Protein AF-A0A8X6YY32-F1 (afdb_monomer_lite)

InterPro domains:
  IPR011013 Galactose mutarotase-like domain superfamily [SSF74650] (6-178)
  IPR011682 Glycosyl hydrolase family 38, C-terminal [PF07748] (16-173)
  IPR050843 Glycosyl Hydrolase Family 38 [PTHR11607] (5-179)

Structure (mmCIF, N/CA/C/O backbone):
data_AF-A0A8X6YY32-F1
#
_entry.id   AF-A0A8X6YY32-F1
#
loop_
_atom_site.group_PDB
_atom_site.id
_atom_site.type_symbol
_atom_site.label_atom_id
_atom_site.label_alt_id
_atom_site.label_comp_id
_atom_site.label_asym_id
_atom_site.label_entity_id
_atom_site.label_seq_id
_atom_site.pdbx_PDB_ins_code
_atom_site.Cartn_x
_atom_site.Cartn_y
_atom_site.Cartn_z
_atom_site.occupancy
_atom_site.B_iso_or_equiv
_atom_site.auth_seq_id
_atom_site.auth_comp_id
_atom_site.auth_asym_id
_atom_site.auth_atom_id
_atom_site.pdbx_PDB_model_num
ATOM 1 N N . MET A 1 1 ? 3.137 -19.974 -2.353 1.00 40.84 1 MET A N 1
ATOM 2 C CA . MET A 1 1 ? 3.255 -18.689 -3.066 1.00 40.84 1 MET A CA 1
ATOM 3 C C . MET A 1 1 ? 4.672 -18.210 -2.873 1.00 40.84 1 MET A C 1
ATOM 5 O O . MET A 1 1 ? 5.122 -18.147 -1.736 1.00 40.84 1 MET A O 1
ATOM 9 N N . GLU A 1 2 ? 5.378 -18.017 -3.976 1.00 48.88 2 GLU A N 1
ATOM 10 C CA . GLU A 1 2 ? 6.745 -17.504 -4.004 1.00 48.88 2 GLU A CA 1
ATOM 11 C C . GLU A 1 2 ? 6.688 -15.970 -3.950 1.00 48.88 2 GLU A C 1
ATOM 13 O O . GLU A 1 2 ? 5.729 -15.378 -4.448 1.00 48.88 2 GLU A O 1
ATOM 18 N N . ASN A 1 3 ? 7.636 -15.328 -3.269 1.00 60.50 3 ASN A N 1
ATOM 19 C CA . ASN A 1 3 ? 7.599 -13.878 -3.069 1.00 60.50 3 ASN A CA 1
ATOM 20 C C . ASN A 1 3 ? 8.239 -13.146 -4.250 1.00 60.50 3 ASN A C 1
ATOM 22 O O . ASN A 1 3 ? 9.120 -13.698 -4.912 1.00 60.50 3 ASN A O 1
ATOM 26 N N . MET A 1 4 ? 7.864 -11.880 -4.461 1.00 66.12 4 MET A N 1
ATOM 27 C CA . MET A 1 4 ? 8.561 -11.037 -5.423 1.00 66.12 4 MET A CA 1
ATOM 28 C C . MET A 1 4 ? 9.925 -10.660 -4.847 1.00 66.12 4 MET A C 1
ATOM 30 O O . MET A 1 4 ? 10.034 -9.946 -3.849 1.00 66.12 4 MET A O 1
ATOM 34 N N . LYS A 1 5 ? 10.974 -11.160 -5.492 1.00 68.81 5 LYS A N 1
ATOM 35 C CA . LYS A 1 5 ? 12.362 -10.829 -5.184 1.00 68.81 5 LYS A CA 1
ATOM 36 C C . LYS A 1 5 ? 12.790 -9.676 -6.076 1.00 68.81 5 LYS A C 1
ATOM 38 O O . LYS A 1 5 ? 12.884 -9.833 -7.290 1.00 68.81 5 LYS A O 1
ATOM 43 N N . ILE A 1 6 ? 13.019 -8.512 -5.476 1.00 66.50 6 ILE A N 1
ATOM 44 C CA . ILE A 1 6 ? 13.508 -7.340 -6.200 1.00 66.50 6 ILE A CA 1
ATOM 45 C C . ILE A 1 6 ? 15.028 -7.305 -6.061 1.00 66.50 6 ILE A C 1
ATOM 47 O O . ILE A 1 6 ? 15.572 -7.154 -4.964 1.00 66.50 6 ILE A O 1
ATOM 51 N N . THR A 1 7 ? 15.709 -7.432 -7.196 1.00 62.28 7 THR A N 1
ATOM 52 C CA . THR A 1 7 ? 17.165 -7.334 -7.312 1.00 62.28 7 THR A CA 1
ATOM 53 C C . THR A 1 7 ? 17.520 -6.190 -8.251 1.00 62.28 7 THR A C 1
ATOM 55 O O . THR A 1 7 ? 17.009 -6.131 -9.366 1.00 62.28 7 THR A O 1
ATOM 58 N N . SER A 1 8 ? 18.426 -5.313 -7.829 1.00 63.31 8 SER A N 1
ATOM 59 C CA . SER A 1 8 ? 19.096 -4.353 -8.712 1.00 63.31 8 SER A CA 1
ATOM 60 C C . SER A 1 8 ? 20.579 -4.687 -8.756 1.00 63.31 8 SER A C 1
ATOM 62 O O . SER A 1 8 ? 21.138 -5.117 -7.749 1.00 63.31 8 SER A O 1
ATOM 64 N N . SER A 1 9 ? 21.241 -4.417 -9.880 1.00 58.31 9 SER A N 1
ATOM 65 C CA . SER A 1 9 ? 22.704 -4.493 -9.998 1.00 58.31 9 SER A CA 1
ATOM 66 C C . SER A 1 9 ? 23.434 -3.590 -8.989 1.00 58.31 9 SER A C 1
ATOM 68 O O . SER A 1 9 ? 24.589 -3.847 -8.659 1.00 58.31 9 SER A O 1
ATOM 70 N N . SER A 1 10 ? 22.753 -2.562 -8.468 1.00 57.91 10 SER A N 1
ATOM 71 C CA . SER A 1 10 ? 23.233 -1.659 -7.414 1.00 57.91 10 SER A CA 1
ATOM 72 C C . SER A 1 10 ? 22.836 -2.064 -5.986 1.00 57.91 10 SER A C 1
ATOM 74 O O . SER A 1 10 ? 23.374 -1.508 -5.028 1.00 57.91 10 SER A O 1
ATOM 76 N N . LEU A 1 11 ? 21.910 -3.012 -5.814 1.00 59.69 11 LEU A N 1
ATOM 77 C CA . LEU A 1 11 ? 21.462 -3.491 -4.505 1.00 59.69 11 LEU A CA 1
ATOM 78 C C . LEU A 1 11 ? 22.374 -4.636 -4.045 1.00 59.69 11 LEU A C 1
ATOM 80 O O . LEU A 1 11 ? 22.393 -5.711 -4.634 1.00 59.69 11 LEU A O 1
ATOM 84 N N . THR A 1 12 ? 23.111 -4.427 -2.953 1.00 56.62 12 THR A N 1
ATOM 85 C CA . THR A 1 12 ? 23.946 -5.467 -2.321 1.00 56.62 12 THR A CA 1
ATOM 86 C C . THR A 1 12 ? 23.127 -6.529 -1.576 1.00 56.62 12 THR A C 1
ATOM 88 O O . THR A 1 12 ? 23.676 -7.560 -1.190 1.00 56.62 12 THR A O 1
ATOM 91 N N . SER A 1 13 ? 21.825 -6.299 -1.366 1.00 65.00 13 SER A N 1
ATOM 92 C CA . SER A 1 13 ? 20.906 -7.220 -0.691 1.00 65.00 13 SER A CA 1
ATOM 93 C C . SER A 1 13 ? 19.564 -7.321 -1.411 1.00 65.00 13 SER A C 1
ATOM 95 O O . SER A 1 13 ? 19.019 -6.318 -1.865 1.00 65.00 13 SER A O 1
ATOM 97 N N . GLU A 1 14 ? 19.022 -8.535 -1.462 1.00 72.62 14 GLU A N 1
ATOM 98 C CA . GLU A 1 14 ? 17.720 -8.854 -2.051 1.00 72.62 14 GLU A CA 1
ATOM 99 C C . GLU A 1 14 ? 16.569 -8.312 -1.179 1.00 72.62 14 GLU A C 1
ATOM 101 O O . GLU A 1 14 ? 16.495 -8.606 0.021 1.00 72.62 14 GLU A O 1
ATOM 106 N N . LEU A 1 15 ? 15.673 -7.519 -1.780 1.00 81.75 15 LEU A N 1
ATOM 107 C CA . LEU A 1 15 ? 14.440 -7.058 -1.138 1.00 81.75 15 LEU A CA 1
ATOM 108 C C . LEU A 1 15 ? 13.343 -8.100 -1.392 1.00 81.75 15 LEU A C 1
ATOM 110 O O . LEU A 1 15 ? 12.963 -8.348 -2.537 1.00 81.75 15 LEU A O 1
ATOM 114 N N . ASP A 1 16 ? 12.840 -8.702 -0.315 1.00 84.81 16 ASP A N 1
ATOM 115 C CA . ASP A 1 16 ? 11.708 -9.630 -0.354 1.00 84.81 16 ASP A CA 1
ATOM 116 C C . ASP A 1 16 ? 10.420 -8.823 -0.172 1.00 84.81 16 ASP A C 1
ATOM 118 O O . ASP A 1 16 ? 10.208 -8.251 0.901 1.00 84.81 16 ASP A O 1
ATOM 122 N N . MET A 1 17 ? 9.582 -8.763 -1.210 1.00 85.56 17 MET A N 1
ATOM 123 C CA . MET A 1 17 ? 8.327 -8.016 -1.220 1.00 85.56 17 MET A CA 1
ATOM 124 C C . MET A 1 17 ? 7.146 -8.905 -1.629 1.00 85.56 17 MET A C 1
ATOM 126 O O . MET A 1 17 ? 7.223 -9.733 -2.534 1.00 85.56 17 MET A O 1
ATOM 130 N N . GLN A 1 18 ? 6.002 -8.693 -0.985 1.00 88.12 18 GLN A N 1
ATOM 131 C CA . GLN A 1 18 ? 4.716 -9.228 -1.421 1.00 88.12 18 GLN A CA 1
ATOM 132 C C . GLN A 1 18 ? 3.682 -8.110 -1.481 1.00 88.12 18 GLN A C 1
ATOM 134 O O . GLN A 1 18 ? 3.625 -7.265 -0.587 1.00 88.12 18 GLN A O 1
ATOM 139 N N . ILE A 1 19 ? 2.8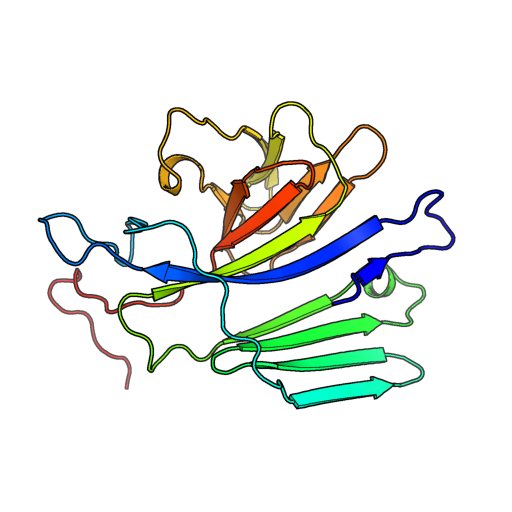24 -8.160 -2.495 1.00 89.31 19 ILE A N 1
ATOM 140 C CA . ILE A 1 19 ? 1.636 -7.315 -2.592 1.00 89.31 19 ILE A CA 1
ATOM 141 C C . ILE A 1 19 ? 0.433 -8.181 -2.248 1.00 89.31 19 ILE A C 1
ATOM 143 O O . ILE A 1 19 ? 0.266 -9.277 -2.782 1.00 89.31 19 ILE A O 1
ATOM 147 N N . LYS A 1 20 ? -0.397 -7.696 -1.329 1.00 90.00 20 LYS A N 1
ATOM 148 C CA . LYS A 1 20 ? -1.626 -8.366 -0.912 1.00 90.00 20 LYS A CA 1
ATOM 149 C C . LYS A 1 20 ? -2.779 -7.382 -0.817 1.00 90.00 20 LYS A C 1
ATOM 151 O O . LYS A 1 20 ? -2.588 -6.230 -0.441 1.00 90.00 20 LYS A O 1
ATOM 156 N N . PHE A 1 21 ? -3.983 -7.861 -1.082 1.00 90.00 21 PHE A N 1
ATOM 157 C CA . PHE A 1 21 ? -5.212 -7.089 -1.008 1.00 90.00 21 PHE A CA 1
ATOM 158 C C . PHE A 1 21 ? -6.062 -7.585 0.157 1.00 90.00 21 PHE A C 1
ATOM 160 O O . PHE A 1 21 ? -6.186 -8.785 0.411 1.00 90.00 21 PHE A O 1
ATOM 167 N N . PHE A 1 22 ? -6.646 -6.642 0.882 1.00 89.31 22 PHE A N 1
ATOM 168 C CA . PHE A 1 22 ? -7.474 -6.892 2.052 1.00 89.31 22 PHE A CA 1
ATOM 169 C C . PHE A 1 22 ? -8.749 -6.063 1.987 1.00 89.31 22 PHE A C 1
ATOM 171 O O . PHE A 1 22 ? -8.784 -5.009 1.360 1.00 89.31 22 PHE A O 1
ATOM 178 N N . LYS A 1 23 ? -9.779 -6.511 2.702 1.00 88.44 23 LYS A N 1
ATOM 179 C CA . LYS A 1 23 ? -11.022 -5.774 2.908 1.00 88.44 23 LYS A CA 1
ATOM 180 C C . LYS A 1 23 ? -11.285 -5.550 4.393 1.00 88.44 23 LYS A C 1
ATOM 182 O O . LYS A 1 23 ? -11.244 -6.501 5.178 1.00 88.44 23 LYS A O 1
ATOM 187 N N . TYR A 1 24 ? -11.618 -4.320 4.763 1.00 86.62 24 TYR A N 1
ATOM 188 C CA . TYR A 1 24 ? -12.254 -4.009 6.044 1.00 86.62 24 TYR A CA 1
ATOM 189 C C . TYR A 1 24 ? -13.775 -3.996 5.880 1.00 86.62 24 TYR A C 1
ATOM 191 O O . TYR A 1 24 ? -14.288 -3.594 4.838 1.00 86.62 24 TYR A O 1
ATOM 199 N N . GLY A 1 25 ? -14.506 -4.470 6.889 1.00 84.81 25 GLY A N 1
ATOM 200 C CA . GLY A 1 25 ? -15.949 -4.254 7.000 1.00 84.81 25 GLY A CA 1
ATOM 201 C C . GLY A 1 25 ? -16.257 -3.031 7.857 1.00 84.81 25 GLY A C 1
ATOM 202 O O . GLY A 1 25 ? -15.408 -2.579 8.618 1.00 84.81 25 GLY A O 1
ATOM 203 N N . THR A 1 26 ? -17.482 -2.516 7.771 1.00 78.31 26 THR A N 1
ATOM 204 C CA . THR A 1 26 ? -17.971 -1.486 8.699 1.00 78.31 26 THR A CA 1
ATOM 205 C C . THR A 1 26 ? -18.822 -2.075 9.821 1.00 78.31 26 THR A C 1
ATOM 207 O O . THR A 1 26 ? -19.482 -3.109 9.661 1.00 78.31 26 THR A O 1
ATOM 210 N N . LYS A 1 27 ? -18.873 -1.382 10.961 1.00 73.50 27 LYS A N 1
ATOM 211 C CA . LYS A 1 27 ? -19.776 -1.736 12.060 1.00 73.50 27 LYS A CA 1
ATOM 212 C C . LYS A 1 27 ? -21.234 -1.633 11.608 1.00 73.50 27 LYS A C 1
ATOM 214 O O . LYS A 1 27 ? -21.724 -0.572 11.235 1.00 73.50 27 LYS A O 1
ATOM 219 N N . THR A 1 28 ? -21.967 -2.740 11.700 1.00 67.62 28 THR A N 1
ATOM 220 C CA . THR A 1 28 ? -23.393 -2.795 11.328 1.00 67.62 28 THR A CA 1
ATOM 221 C C . THR A 1 28 ? -24.331 -2.408 12.477 1.00 67.62 28 THR A C 1
ATOM 223 O O . THR A 1 28 ? -25.462 -1.986 12.227 1.00 67.62 28 THR A O 1
ATOM 226 N N . LYS A 1 29 ? -23.860 -2.500 13.732 1.00 64.50 29 LYS A N 1
ATOM 227 C CA . LYS A 1 29 ? -24.609 -2.198 14.965 1.00 64.50 29 LYS A CA 1
ATOM 228 C C . LYS A 1 29 ? -23.967 -1.031 15.726 1.00 64.50 29 LYS A C 1
ATOM 230 O O . LYS A 1 29 ? -22.773 -1.074 16.006 1.00 64.50 29 LYS A O 1
ATOM 235 N N . GLY A 1 30 ? -24.771 -0.037 16.106 1.00 65.12 30 GLY A N 1
ATOM 236 C CA . GLY A 1 30 ? -24.332 1.176 16.812 1.00 65.12 30 GLY A CA 1
ATOM 237 C C . GLY A 1 30 ? -24.730 2.463 16.083 1.00 65.12 30 GLY A C 1
ATOM 238 O O . GLY A 1 30 ? -25.195 2.407 14.944 1.00 65.12 30 GLY A O 1
ATOM 239 N N . LYS A 1 31 ? -24.577 3.613 16.758 1.00 67.19 31 LYS A N 1
ATOM 240 C CA . LYS A 1 31 ? -24.792 4.942 16.154 1.00 67.19 31 LYS A CA 1
ATOM 241 C C . LYS A 1 31 ? -23.660 5.332 15.197 1.00 67.19 31 LYS A C 1
ATOM 243 O O . LYS A 1 31 ? -23.933 5.981 14.195 1.00 67.19 31 LYS A O 1
ATOM 248 N N . ASP A 1 32 ? -22.438 4.878 15.470 1.00 71.06 32 ASP A N 1
ATOM 249 C CA . ASP A 1 32 ? -21.256 5.233 14.684 1.00 71.06 32 ASP A CA 1
ATOM 250 C C . ASP A 1 32 ? -20.962 4.152 13.639 1.00 71.06 32 ASP A C 1
ATOM 252 O O . ASP A 1 32 ? -20.714 2.989 13.979 1.00 71.06 32 ASP A O 1
ATOM 256 N N . LYS A 1 33 ? -20.989 4.541 12.364 1.00 74.38 33 LYS A N 1
ATOM 257 C CA . LYS A 1 33 ? -20.664 3.693 11.211 1.00 74.38 33 LYS A CA 1
ATOM 258 C C . LYS A 1 33 ? -19.586 4.361 10.369 1.00 74.38 33 LYS A C 1
ATOM 260 O O . LYS A 1 33 ? -19.409 5.577 10.444 1.00 74.38 33 LYS A O 1
ATOM 265 N N . SER A 1 34 ? -18.869 3.564 9.582 1.00 77.31 34 SER A N 1
ATOM 266 C CA . SER A 1 34 ? -17.974 4.126 8.568 1.00 77.31 34 SER A CA 1
ATOM 267 C C . SER A 1 34 ? -18.783 4.878 7.517 1.00 77.31 34 SER A C 1
ATOM 269 O O . SER A 1 34 ? -19.962 4.589 7.304 1.00 77.31 34 SER A O 1
ATOM 271 N N . GLY A 1 35 ? -18.152 5.847 6.871 1.00 76.69 35 GLY A N 1
ATOM 272 C CA . GLY A 1 35 ? -18.773 6.660 5.833 1.00 76.69 35 GLY A CA 1
ATOM 273 C C . GLY A 1 35 ? -17.728 7.512 5.130 1.00 76.69 35 GLY A C 1
ATOM 274 O O . GLY A 1 35 ? -16.538 7.234 5.235 1.00 76.69 35 GLY A O 1
ATOM 275 N N . ALA A 1 36 ? -18.164 8.587 4.472 1.00 74.12 36 ALA A N 1
ATOM 276 C CA . ALA A 1 36 ? -17.279 9.451 3.684 1.00 74.12 36 ALA A CA 1
ATOM 277 C C . ALA A 1 36 ? -16.085 10.028 4.475 1.00 74.12 36 ALA A C 1
ATOM 279 O O . ALA A 1 36 ? -15.031 10.275 3.900 1.00 74.12 36 ALA A O 1
ATOM 280 N N . TYR A 1 37 ? -16.241 10.231 5.789 1.00 79.56 37 TYR A N 1
ATOM 281 C CA . TYR A 1 37 ? -15.212 10.831 6.650 1.00 79.56 37 TYR A CA 1
ATOM 282 C C . TYR A 1 37 ? -14.637 9.875 7.694 1.00 79.56 37 TYR A C 1
ATOM 284 O O . TYR A 1 37 ? -13.497 10.031 8.127 1.00 79.56 37 TYR A O 1
ATOM 292 N N . LEU A 1 38 ? -15.447 8.927 8.165 1.00 83.31 38 LEU A N 1
ATOM 293 C CA . LEU A 1 38 ? -15.095 8.078 9.294 1.00 83.31 38 LEU A CA 1
ATOM 294 C C . LEU A 1 38 ? -14.654 6.708 8.794 1.00 83.31 38 LEU A C 1
ATOM 296 O O . LEU A 1 38 ? -15.465 5.959 8.256 1.00 83.31 38 LEU A O 1
ATOM 300 N N . PHE A 1 39 ? -13.402 6.351 9.069 1.00 84.44 39 PHE A N 1
ATOM 301 C CA . PHE A 1 39 ? -12.927 4.975 8.979 1.00 84.44 39 PHE A CA 1
ATOM 302 C C . PHE A 1 39 ? -13.175 4.277 10.321 1.00 84.44 39 PHE A C 1
ATOM 304 O O . PHE A 1 39 ? -12.577 4.626 11.338 1.00 84.44 39 PHE A O 1
ATOM 311 N N . LEU A 1 40 ? -14.101 3.316 10.351 1.00 84.94 40 LEU A N 1
ATOM 312 C CA . LEU A 1 40 ? -14.522 2.627 11.582 1.00 84.94 40 LEU A CA 1
ATOM 313 C C . LEU A 1 40 ? -14.683 1.123 11.330 1.00 84.94 40 LEU A C 1
ATOM 315 O O . LEU A 1 40 ? -15.815 0.626 11.291 1.00 84.94 40 LEU A O 1
ATOM 319 N N . PRO A 1 41 ? -13.565 0.400 11.158 1.00 84.94 41 PRO A N 1
ATOM 320 C CA . PRO A 1 41 ? -13.623 -1.007 10.820 1.00 84.94 41 PRO A CA 1
ATOM 321 C C . PRO A 1 41 ? -14.276 -1.827 11.940 1.00 84.94 41 PRO A C 1
ATOM 323 O O . PRO A 1 41 ? -14.128 -1.531 13.132 1.00 84.94 41 PRO A O 1
ATOM 326 N N . ASP A 1 42 ? -15.030 -2.856 11.556 1.00 84.75 42 ASP A N 1
ATOM 327 C CA . ASP A 1 42 ? -15.673 -3.786 12.491 1.00 84.75 42 ASP A CA 1
ATOM 328 C C . ASP A 1 42 ? -14.700 -4.815 13.074 1.00 84.75 42 ASP A C 1
ATOM 330 O O . ASP A 1 42 ? -14.797 -5.180 14.245 1.00 84.75 42 ASP A O 1
ATOM 334 N N . THR A 1 43 ? -13.775 -5.276 12.239 1.00 85.31 43 THR A N 1
ATOM 335 C CA . THR A 1 43 ? -12.827 -6.361 12.475 1.00 85.31 43 THR A CA 1
ATOM 336 C C . THR A 1 43 ? -11.498 -6.053 11.793 1.00 85.31 43 THR A C 1
ATOM 338 O O . THR A 1 43 ? -11.389 -5.104 11.013 1.00 85.31 43 THR A O 1
ATOM 341 N N . ASP A 1 44 ? -10.476 -6.858 12.080 1.00 85.94 44 ASP A N 1
ATOM 342 C CA . ASP A 1 44 ? -9.223 -6.802 11.331 1.00 85.94 44 ASP A CA 1
ATOM 343 C C . ASP A 1 44 ? -9.450 -7.104 9.842 1.00 85.94 44 ASP A C 1
ATOM 345 O O . ASP A 1 44 ? -10.366 -7.839 9.460 1.00 85.94 44 ASP A O 1
ATOM 349 N N . ALA A 1 45 ? -8.587 -6.537 8.997 1.00 86.50 45 ALA A N 1
ATOM 350 C CA . ALA A 1 45 ? -8.684 -6.679 7.551 1.00 86.50 45 ALA A CA 1
ATOM 351 C C . ALA A 1 45 ? -8.629 -8.158 7.146 1.00 86.50 45 ALA A C 1
ATOM 353 O O . ALA A 1 45 ? -7.710 -8.883 7.537 1.00 86.50 45 ALA A O 1
ATOM 354 N N . LYS A 1 46 ? -9.566 -8.583 6.299 1.00 90.19 46 LYS A N 1
ATOM 355 C CA . LYS A 1 46 ? -9.609 -9.940 5.746 1.00 90.19 46 LYS A CA 1
ATOM 356 C C . LYS A 1 46 ? -8.947 -9.951 4.379 1.00 90.19 46 LYS A C 1
ATOM 358 O O . LYS A 1 46 ? -9.267 -9.104 3.552 1.00 90.19 46 LYS A O 1
ATOM 363 N N . GLU A 1 47 ? -8.015 -10.871 4.160 1.00 90.38 47 GLU A N 1
ATOM 364 C CA . GLU A 1 47 ? -7.379 -11.055 2.850 1.00 90.38 47 GLU A CA 1
ATOM 365 C C . GLU A 1 47 ? -8.451 -11.421 1.812 1.00 90.38 47 GLU A C 1
ATOM 367 O O . GLU A 1 47 ? -9.413 -12.124 2.142 1.00 90.38 47 GLU A O 1
ATOM 372 N N . ILE A 1 48 ? -8.339 -10.887 0.593 1.00 90.50 48 ILE A N 1
ATOM 373 C CA . ILE A 1 48 ? -9.265 -11.252 -0.486 1.00 90.50 48 ILE A CA 1
ATOM 374 C C . ILE A 1 48 ? -9.050 -12.707 -0.911 1.00 90.50 48 ILE A C 1
ATOM 376 O O . ILE A 1 48 ? -8.004 -13.301 -0.655 1.00 90.50 48 ILE A O 1
ATOM 380 N N . ASP A 1 49 ? -10.045 -13.273 -1.585 1.00 89.81 49 ASP A N 1
ATOM 381 C CA . ASP A 1 49 ? -9.910 -14.598 -2.174 1.00 89.81 49 ASP A CA 1
ATOM 382 C C . ASP A 1 49 ? -9.112 -14.529 -3.489 1.00 89.81 49 ASP A C 1
ATOM 384 O O . ASP A 1 49 ? -9.442 -13.752 -4.385 1.00 89.81 49 ASP A O 1
ATOM 388 N N . TYR A 1 50 ? -8.076 -15.363 -3.589 1.00 88.88 50 TYR A N 1
ATOM 389 C CA . TYR A 1 50 ? -7.195 -15.520 -4.750 1.00 88.88 50 TYR A CA 1
ATOM 390 C C . TYR A 1 50 ? -7.447 -16.847 -5.480 1.00 88.88 50 TYR A C 1
ATOM 392 O O . TYR A 1 50 ? -6.526 -17.443 -6.043 1.00 88.88 50 TYR A O 1
ATOM 400 N N . ASN A 1 51 ? -8.665 -17.384 -5.426 1.00 85.69 51 ASN A N 1
ATOM 401 C CA . ASN A 1 51 ? -8.992 -18.651 -6.071 1.00 85.69 51 ASN A CA 1
ATOM 402 C C . ASN A 1 51 ? -8.863 -18.568 -7.603 1.00 85.69 51 ASN A C 1
ATOM 404 O O . ASN A 1 51 ? -9.785 -18.143 -8.291 1.00 85.69 51 ASN A O 1
ATOM 408 N N . LYS A 1 52 ? -7.719 -19.049 -8.114 1.00 88.69 52 LYS A N 1
ATOM 409 C CA . LYS A 1 52 ? -7.374 -19.189 -9.542 1.00 88.69 52 LYS A CA 1
ATOM 410 C C . LYS A 1 52 ? -7.581 -17.895 -10.354 1.00 88.69 52 LYS A C 1
ATOM 412 O O . LYS A 1 52 ? -8.400 -17.901 -11.271 1.00 88.69 52 LYS A O 1
ATOM 417 N N . PRO A 1 53 ? -6.855 -16.804 -10.043 1.00 93.50 53 PRO A N 1
ATOM 418 C CA . PRO A 1 53 ? -6.907 -15.605 -10.866 1.00 93.50 53 PRO A CA 1
ATOM 419 C C . PRO A 1 53 ? -6.386 -15.908 -12.269 1.00 93.50 53 PRO A C 1
ATOM 421 O O . PRO A 1 53 ? -5.461 -16.710 -12.439 1.00 93.50 53 PRO A O 1
ATOM 424 N N . GLU A 1 54 ? -6.954 -15.239 -13.265 1.00 95.94 54 GLU A N 1
ATOM 425 C CA . GLU A 1 54 ? -6.348 -15.190 -14.591 1.00 95.94 54 GLU A CA 1
ATOM 426 C C . GLU A 1 54 ? -5.133 -14.265 -14.525 1.00 95.94 54 GLU A C 1
ATOM 428 O O . GLU A 1 54 ? -5.199 -13.170 -13.960 1.00 95.94 54 GLU A O 1
ATOM 433 N N . ILE A 1 55 ? -4.005 -14.735 -15.052 1.00 96.38 55 ILE A N 1
ATOM 434 C CA . ILE A 1 55 ? -2.747 -13.993 -15.057 1.00 96.38 55 ILE A CA 1
ATOM 435 C C . ILE A 1 55 ? -2.304 -13.852 -16.507 1.00 96.38 55 ILE A C 1
ATOM 437 O O . ILE A 1 55 ? -2.106 -14.858 -17.192 1.00 96.38 55 ILE A O 1
ATOM 441 N N . PHE A 1 56 ? -2.120 -12.615 -16.952 1.00 97.12 56 PHE A N 1
ATOM 442 C CA . PHE A 1 56 ? -1.545 -12.293 -18.252 1.00 97.12 56 PHE A CA 1
ATOM 443 C C . PHE A 1 56 ? -0.131 -11.764 -18.051 1.00 97.12 56 PHE A C 1
ATOM 445 O O . PHE A 1 56 ? 0.125 -10.961 -17.155 1.00 97.12 56 PHE A O 1
ATOM 452 N N . ILE A 1 57 ? 0.791 -12.228 -18.887 1.00 97.06 57 ILE A N 1
ATOM 453 C CA . ILE A 1 57 ? 2.179 -11.775 -18.891 1.00 97.06 57 ILE A CA 1
ATOM 454 C C . ILE A 1 57 ? 2.451 -11.213 -20.279 1.00 97.06 57 ILE A C 1
ATOM 456 O O . ILE A 1 57 ? 2.298 -11.916 -21.279 1.00 97.06 57 ILE A O 1
ATOM 460 N N . VAL A 1 58 ? 2.827 -9.940 -20.331 1.00 96.00 58 VAL A N 1
ATOM 461 C CA . VAL A 1 58 ? 3.222 -9.246 -21.554 1.00 96.00 58 VAL A CA 1
ATOM 462 C C . VAL A 1 58 ? 4.716 -8.983 -21.463 1.00 96.00 58 VAL A C 1
ATOM 464 O O . VAL A 1 58 ? 5.171 -8.263 -20.581 1.00 96.00 58 VAL A O 1
ATOM 467 N N . GLU A 1 59 ? 5.487 -9.565 -22.375 1.00 96.25 59 GLU A N 1
ATOM 468 C CA . GLU A 1 59 ? 6.935 -9.366 -22.443 1.00 96.25 59 GLU A CA 1
ATOM 469 C C . GLU A 1 59 ? 7.294 -8.609 -23.718 1.00 96.25 59 GLU A C 1
ATOM 471 O O . GLU A 1 59 ? 6.950 -9.020 -24.829 1.00 96.25 59 GLU A O 1
ATOM 476 N N . GLY A 1 60 ? 8.002 -7.494 -23.560 1.00 94.88 60 GLY A N 1
ATOM 477 C CA . GLY A 1 60 ? 8.440 -6.656 -24.663 1.00 94.88 60 GLY A CA 1
ATOM 478 C C . GLY A 1 60 ? 9.824 -6.054 -24.418 1.00 94.88 60 GLY A C 1
ATOM 479 O O . GLY A 1 60 ? 10.318 -6.025 -23.293 1.00 94.88 60 GLY A O 1
ATOM 480 N N . PRO A 1 61 ? 10.475 -5.530 -25.471 1.00 93.81 61 PRO A N 1
ATOM 481 C CA . PRO A 1 61 ? 11.824 -4.973 -25.361 1.00 93.81 61 PRO A CA 1
ATOM 482 C C . PRO A 1 61 ? 11.887 -3.680 -24.535 1.00 93.81 61 PRO A C 1
ATOM 484 O O . PRO A 1 61 ? 12.942 -3.357 -23.993 1.00 93.81 61 PRO A O 1
ATOM 487 N N . LEU A 1 62 ? 10.778 -2.937 -24.455 1.00 92.94 62 LEU A N 1
ATOM 488 C CA . LEU A 1 62 ? 10.681 -1.671 -23.719 1.00 92.94 62 LEU A CA 1
ATOM 489 C C . LEU A 1 62 ? 9.952 -1.817 -22.383 1.00 92.94 62 LEU A C 1
ATOM 491 O O . LEU A 1 62 ? 10.201 -1.043 -21.463 1.00 92.94 62 LEU A O 1
ATOM 495 N N . ILE A 1 63 ? 9.022 -2.763 -22.290 1.00 94.50 63 ILE A N 1
ATOM 496 C CA . ILE A 1 63 ? 8.102 -2.905 -21.167 1.00 94.50 63 ILE A CA 1
ATOM 497 C C . ILE A 1 63 ? 7.825 -4.390 -20.955 1.00 94.50 63 ILE A C 1
ATOM 499 O O . ILE A 1 63 ? 7.566 -5.105 -21.923 1.00 94.50 63 ILE A O 1
ATOM 503 N N . SER A 1 64 ? 7.809 -4.802 -19.691 1.00 95.81 64 SER A N 1
ATOM 504 C CA . SER A 1 64 ? 7.236 -6.072 -19.252 1.00 95.81 64 SER A CA 1
ATOM 505 C C . SER A 1 64 ? 6.125 -5.807 -18.242 1.00 95.81 64 SER A C 1
ATOM 507 O O . SER A 1 64 ? 6.294 -4.992 -17.337 1.00 95.81 64 SER A O 1
ATOM 509 N N . GLU A 1 65 ? 4.996 -6.491 -18.382 1.00 96.12 65 GLU A N 1
ATOM 510 C CA . GLU A 1 65 ? 3.813 -6.300 -17.546 1.00 96.12 65 GLU A CA 1
ATOM 511 C C . GLU A 1 65 ? 3.259 -7.638 -17.063 1.00 96.12 65 GLU A C 1
ATOM 513 O O . GLU A 1 65 ? 3.152 -8.599 -17.828 1.00 96.12 65 GLU A O 1
ATOM 518 N N . VAL A 1 66 ? 2.870 -7.684 -15.791 1.00 96.94 66 VAL A N 1
ATOM 519 C CA . VAL A 1 66 ? 2.071 -8.768 -15.220 1.00 96.94 66 VAL A CA 1
ATOM 520 C C . VAL A 1 66 ? 0.716 -8.201 -14.828 1.00 96.94 66 VAL A C 1
ATOM 522 O O . VAL A 1 66 ? 0.640 -7.269 -14.028 1.00 96.94 66 VAL A O 1
ATOM 525 N N . ILE A 1 67 ? -0.342 -8.790 -15.375 1.00 96.94 67 ILE A N 1
ATOM 526 C CA . ILE A 1 67 ? -1.733 -8.414 -15.128 1.00 96.94 67 ILE A CA 1
ATOM 527 C C . ILE A 1 67 ? -2.400 -9.564 -14.386 1.00 96.94 67 ILE A C 1
ATOM 529 O O . ILE A 1 67 ? -2.364 -10.706 -14.845 1.00 96.94 67 ILE A O 1
ATOM 533 N N . VAL A 1 68 ? -3.003 -9.277 -13.238 1.00 96.31 68 VAL A N 1
ATOM 534 C CA . VAL A 1 68 ? -3.698 -10.263 -12.407 1.00 96.31 68 VAL A CA 1
ATOM 535 C C . VAL A 1 68 ? -5.158 -9.855 -12.272 1.00 96.31 68 VAL A C 1
ATOM 537 O O . VAL A 1 68 ? -5.470 -8.838 -11.650 1.00 96.31 68 VAL A O 1
ATOM 540 N N . MET A 1 69 ? -6.052 -10.679 -12.815 1.00 95.38 69 MET A N 1
ATOM 541 C CA . MET A 1 69 ? -7.496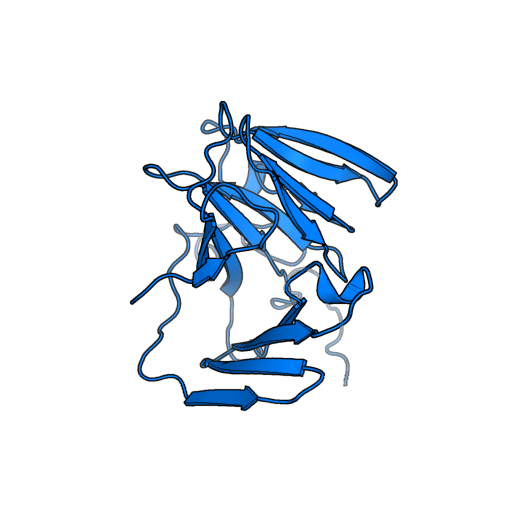 -10.469 -12.739 1.00 95.38 69 MET A CA 1
ATOM 542 C C . MET A 1 69 ? -8.048 -11.083 -11.454 1.00 95.38 69 MET A C 1
ATOM 544 O O . MET A 1 69 ? -8.185 -12.303 -11.325 1.00 95.38 69 MET A O 1
ATOM 548 N N . LEU A 1 70 ? -8.363 -10.227 -10.486 1.00 92.44 70 LEU A N 1
ATOM 549 C CA . LEU A 1 70 ? -9.059 -10.578 -9.250 1.00 92.44 70 LEU A CA 1
ATOM 550 C C . LEU A 1 70 ? -10.524 -10.139 -9.361 1.00 92.44 70 LEU A C 1
ATOM 552 O O . LEU A 1 70 ? -10.879 -9.325 -10.208 1.00 92.44 70 LEU A O 1
ATOM 556 N N . LYS A 1 71 ? -11.384 -10.640 -8.467 1.00 88.75 71 LYS A N 1
ATOM 557 C CA . LYS A 1 71 ? -12.836 -10.380 -8.505 1.00 88.75 71 LYS A CA 1
ATOM 558 C C . LYS A 1 71 ? -13.200 -8.889 -8.639 1.00 88.75 71 LYS A C 1
ATOM 560 O O . LYS A 1 71 ? -14.047 -8.552 -9.455 1.00 88.75 71 LYS A O 1
ATOM 565 N N . ASP A 1 72 ? -12.577 -8.031 -7.827 1.00 88.38 72 ASP A N 1
ATOM 566 C CA . ASP A 1 72 ? -12.894 -6.592 -7.748 1.00 88.38 72 ASP A CA 1
ATOM 567 C C . ASP A 1 72 ? -11.698 -5.698 -8.128 1.00 88.38 72 ASP A C 1
ATOM 569 O O . ASP A 1 72 ? -11.767 -4.472 -8.008 1.00 88.38 72 ASP A O 1
ATOM 573 N N . VAL A 1 73 ? -10.573 -6.313 -8.511 1.00 90.94 73 VAL A N 1
ATOM 574 C CA . VAL A 1 73 ? -9.298 -5.631 -8.757 1.00 90.94 73 VAL A CA 1
ATOM 575 C C . VAL A 1 73 ? -8.608 -6.262 -9.956 1.00 90.94 73 VAL A C 1
ATOM 577 O O . VAL A 1 73 ? -8.211 -7.421 -9.915 1.00 90.94 73 VAL A O 1
ATOM 580 N N . GLU A 1 74 ? -8.396 -5.475 -10.994 1.00 94.19 74 GLU A N 1
ATOM 581 C CA . GLU A 1 74 ? -7.449 -5.783 -12.056 1.00 94.19 74 GLU A CA 1
ATOM 582 C C . GLU A 1 74 ? -6.122 -5.093 -11.695 1.00 94.19 74 GLU A C 1
ATOM 584 O O . GLU A 1 74 ? -6.024 -3.865 -11.606 1.00 94.19 74 GLU A O 1
ATOM 589 N N . HIS A 1 75 ? -5.134 -5.912 -11.327 1.00 94.50 75 HIS A N 1
ATOM 590 C CA . HIS A 1 75 ? -3.865 -5.476 -10.748 1.00 94.50 75 HIS A CA 1
ATOM 591 C C . HIS A 1 75 ? -2.745 -5.576 -11.776 1.00 94.50 75 HIS A C 1
ATOM 593 O O . HIS A 1 75 ? -2.452 -6.671 -12.258 1.00 94.50 75 HIS A O 1
ATOM 599 N N . HIS A 1 76 ? -2.084 -4.453 -12.048 1.00 95.25 76 HIS A N 1
ATOM 600 C CA . HIS A 1 76 ? -0.986 -4.377 -13.002 1.00 95.25 76 HIS A CA 1
ATOM 601 C C . HIS A 1 76 ? 0.331 -4.078 -12.299 1.00 95.25 76 HIS A C 1
ATOM 603 O O . HIS A 1 76 ? 0.422 -3.173 -11.464 1.00 95.25 76 HIS A O 1
ATOM 609 N N . VAL A 1 77 ? 1.364 -4.824 -12.680 1.00 95.56 77 VAL A N 1
ATOM 610 C CA . VAL A 1 77 ? 2.750 -4.604 -12.268 1.00 95.56 77 VAL A CA 1
ATOM 611 C C . VAL A 1 77 ? 3.593 -4.444 -13.523 1.00 95.56 77 VAL A C 1
ATOM 613 O O . VAL A 1 77 ? 3.772 -5.392 -14.286 1.00 95.56 77 VAL A O 1
ATOM 616 N N . LEU A 1 78 ? 4.109 -3.238 -13.722 1.00 94.25 78 LEU A N 1
ATOM 617 C CA . LEU A 1 78 ? 4.799 -2.813 -14.928 1.00 94.25 78 LEU A CA 1
ATOM 618 C C . LEU A 1 78 ? 6.276 -2.537 -14.625 1.00 94.25 78 LEU A C 1
ATOM 620 O O . LEU A 1 78 ? 6.616 -1.809 -13.687 1.00 94.25 78 LEU A O 1
ATOM 624 N N . LEU A 1 79 ? 7.156 -3.082 -15.460 1.00 93.50 79 LEU A N 1
ATOM 625 C CA . LEU A 1 79 ? 8.586 -2.802 -15.470 1.00 93.50 79 LEU A CA 1
ATOM 626 C C . LEU A 1 79 ? 8.967 -2.148 -16.798 1.00 93.50 79 LEU A C 1
ATOM 628 O O . LEU A 1 79 ? 8.733 -2.713 -17.867 1.00 93.50 79 LEU A O 1
ATOM 632 N N . LYS A 1 80 ? 9.587 -0.969 -16.732 1.00 92.69 80 LYS A N 1
ATOM 633 C CA . LYS A 1 80 ? 10.082 -0.248 -17.910 1.00 92.69 80 LYS A CA 1
ATOM 634 C C . LYS A 1 80 ? 11.572 -0.502 -18.093 1.00 92.69 80 LYS A C 1
ATOM 636 O O . LYS A 1 80 ? 12.372 -0.242 -17.199 1.00 92.69 80 LYS A O 1
ATOM 641 N N . ASN A 1 81 ? 11.952 -0.952 -19.280 1.00 91.75 81 ASN A N 1
ATOM 642 C CA . ASN A 1 81 ? 13.342 -1.064 -19.702 1.00 91.75 81 ASN A CA 1
ATOM 643 C C . ASN A 1 81 ? 13.815 0.273 -20.291 1.00 91.75 81 ASN A C 1
ATOM 645 O O . ASN A 1 81 ? 13.982 0.422 -21.502 1.00 91.75 81 ASN A O 1
ATOM 649 N N . SER A 1 82 ? 13.973 1.267 -19.419 1.00 90.12 82 SER A N 1
ATOM 650 C CA . SER A 1 82 ? 14.475 2.595 -19.767 1.00 90.12 82 SER A CA 1
ATOM 651 C C . SER A 1 82 ? 15.744 2.900 -18.969 1.00 90.12 82 SER A C 1
ATOM 653 O O . SER A 1 82 ? 15.795 2.600 -17.777 1.00 90.12 82 SER A O 1
ATOM 655 N N . PRO A 1 83 ? 16.767 3.525 -19.580 1.00 86.44 83 PRO A N 1
ATOM 656 C CA . PRO A 1 83 ? 17.944 3.995 -18.851 1.00 86.44 83 PRO A CA 1
ATOM 657 C C . PRO A 1 83 ? 17.657 5.229 -17.973 1.00 86.44 83 PRO A C 1
ATOM 659 O O . PRO A 1 83 ? 18.533 5.660 -17.224 1.00 86.44 83 PRO A O 1
ATOM 662 N N . GLY A 1 84 ? 16.474 5.840 -18.104 1.00 87.69 84 GLY A N 1
ATOM 663 C CA . GLY A 1 84 ? 16.048 7.008 -17.336 1.00 87.69 84 GLY A CA 1
ATOM 664 C C . GLY A 1 84 ? 15.467 6.673 -15.959 1.00 87.69 84 GLY A C 1
ATOM 665 O O . GLY A 1 84 ? 15.411 5.523 -15.527 1.00 87.69 84 GLY A O 1
ATOM 666 N N . PHE A 1 85 ? 14.991 7.710 -15.262 1.00 83.69 85 PHE A N 1
ATOM 667 C CA . PHE A 1 85 ? 14.337 7.566 -13.953 1.00 83.69 85 PHE A CA 1
ATOM 668 C C . PHE A 1 85 ? 13.046 6.740 -14.005 1.00 83.69 85 PHE A C 1
ATOM 670 O O . PHE A 1 85 ? 12.653 6.147 -13.006 1.00 83.69 85 PHE A O 1
ATOM 677 N N . ASP A 1 86 ? 12.397 6.685 -15.163 1.00 83.25 86 ASP A N 1
ATOM 678 C CA . ASP A 1 86 ? 11.198 5.892 -15.410 1.00 83.25 86 ASP A CA 1
ATOM 679 C C . ASP A 1 86 ? 11.456 4.377 -15.382 1.00 83.25 86 ASP A C 1
ATOM 681 O O . ASP A 1 86 ? 10.529 3.622 -15.107 1.00 83.25 86 ASP A O 1
ATOM 685 N N . GLY A 1 87 ? 12.700 3.934 -15.604 1.00 85.19 87 GLY A N 1
ATOM 686 C CA . GLY A 1 87 ? 13.121 2.538 -15.430 1.00 85.19 87 GLY A CA 1
ATOM 687 C C . GLY A 1 87 ? 13.657 2.203 -14.033 1.00 85.19 87 GLY A C 1
ATOM 688 O O . GLY A 1 87 ? 13.992 1.053 -13.762 1.00 85.19 87 GLY A O 1
ATOM 689 N N . ALA A 1 88 ? 13.754 3.184 -13.128 1.00 85.50 88 ALA A N 1
ATOM 690 C CA . ALA A 1 88 ? 14.353 2.997 -11.802 1.00 85.50 88 ALA A CA 1
ATOM 691 C C . ALA A 1 88 ? 13.392 2.395 -10.757 1.00 85.50 88 ALA A C 1
ATOM 693 O O . ALA A 1 88 ? 13.811 2.099 -9.637 1.00 85.50 88 ALA A O 1
ATOM 694 N N . GLY A 1 89 ? 12.111 2.240 -11.094 1.00 87.75 89 GLY A N 1
ATOM 695 C CA . GLY A 1 89 ? 11.075 1.769 -10.183 1.00 87.75 89 GLY A CA 1
ATOM 696 C C . GLY A 1 89 ? 10.098 0.803 -10.841 1.00 87.75 89 GLY A C 1
ATOM 697 O O . GLY A 1 89 ? 10.106 0.597 -12.052 1.00 87.75 89 GLY A O 1
ATOM 698 N N . ILE A 1 90 ? 9.247 0.217 -10.003 1.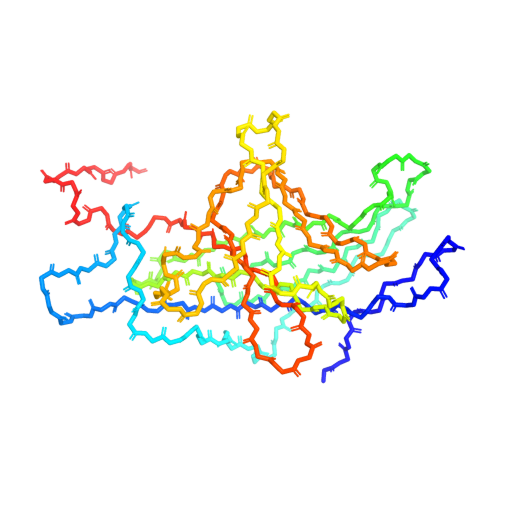00 90.81 90 ILE A N 1
ATOM 699 C CA . ILE A 1 90 ? 8.121 -0.611 -10.433 1.00 90.81 90 ILE A CA 1
ATOM 700 C C . ILE A 1 90 ? 6.892 0.289 -10.474 1.00 90.81 90 ILE A C 1
ATOM 702 O O . ILE A 1 90 ? 6.584 0.962 -9.487 1.00 90.81 90 ILE A O 1
ATOM 706 N N . GLU A 1 91 ? 6.189 0.296 -11.600 1.00 92.56 91 GLU A N 1
ATOM 707 C CA . GLU A 1 91 ? 4.920 1.001 -11.727 1.00 92.56 91 GLU A CA 1
ATOM 708 C C . GLU A 1 91 ? 3.770 0.038 -11.429 1.00 92.56 91 GLU A C 1
ATOM 710 O O . GLU A 1 91 ? 3.735 -1.094 -11.909 1.00 92.56 91 GLU A O 1
ATOM 715 N N . ILE A 1 92 ? 2.845 0.485 -10.582 1.00 92.94 92 ILE A N 1
ATOM 716 C CA . ILE A 1 92 ? 1.669 -0.281 -10.178 1.00 92.94 92 ILE A CA 1
ATOM 717 C C . ILE A 1 92 ? 0.457 0.598 -10.418 1.00 92.94 92 ILE A C 1
ATOM 719 O O . ILE A 1 92 ? 0.380 1.712 -9.896 1.00 92.94 92 ILE A O 1
ATOM 723 N N . TYR A 1 93 ? -0.518 0.068 -11.138 1.00 91.06 93 TYR A N 1
ATOM 724 C CA . TYR A 1 93 ? -1.843 0.657 -11.206 1.00 91.06 93 TYR A CA 1
ATOM 725 C C . TYR A 1 93 ? -2.892 -0.430 -10.997 1.00 91.06 93 TYR A C 1
ATOM 727 O O . TYR A 1 93 ? -2.670 -1.611 -11.262 1.00 91.06 93 TYR A O 1
ATOM 735 N N . ASN A 1 94 ? -4.021 -0.026 -10.426 1.00 91.62 94 ASN A N 1
ATOM 736 C CA . ASN A 1 94 ? -5.104 -0.926 -10.066 1.00 91.62 94 ASN A CA 1
ATOM 737 C C . ASN A 1 94 ? -6.392 -0.376 -10.666 1.00 91.62 94 ASN A C 1
ATOM 739 O O . ASN A 1 94 ? -6.777 0.753 -10.352 1.00 91.62 94 ASN A O 1
ATOM 743 N N . LEU A 1 95 ? -7.065 -1.178 -11.481 1.00 91.25 95 LEU A N 1
ATOM 744 C CA . LEU A 1 95 ? -8.430 -0.907 -11.909 1.00 91.25 95 LEU A CA 1
ATOM 745 C C . LEU A 1 95 ? -9.365 -1.574 -10.898 1.00 91.25 95 LEU A C 1
ATOM 747 O O . LEU A 1 95 ? -9.361 -2.791 -10.728 1.00 91.25 95 LEU A O 1
ATOM 751 N N . ILE A 1 96 ? -10.113 -0.760 -10.153 1.00 88.44 96 ILE A N 1
ATOM 752 C CA . ILE A 1 96 ? -10.908 -1.216 -9.008 1.00 88.44 96 ILE A CA 1
ATOM 753 C C . ILE A 1 96 ? -12.389 -1.061 -9.339 1.00 88.44 96 ILE A C 1
ATOM 755 O O . ILE A 1 96 ? -12.856 0.050 -9.587 1.00 88.44 96 ILE A O 1
ATOM 759 N N . ASN A 1 97 ? -13.141 -2.162 -9.278 1.00 85.75 97 ASN A N 1
ATOM 760 C CA . ASN A 1 97 ? -14.594 -2.156 -9.418 1.00 85.75 97 ASN A CA 1
ATOM 761 C C . ASN A 1 97 ? -15.250 -2.794 -8.191 1.00 85.75 97 ASN A C 1
ATOM 763 O O . ASN A 1 97 ? -15.390 -4.008 -8.094 1.00 85.75 97 ASN A O 1
ATOM 767 N N . ILE A 1 98 ? -15.684 -1.944 -7.262 1.00 79.38 98 ILE A N 1
ATOM 768 C CA . ILE A 1 98 ? -16.340 -2.344 -6.009 1.00 79.38 98 ILE A CA 1
ATOM 769 C C . ILE A 1 98 ? -17.818 -1.943 -5.968 1.00 79.38 98 ILE A C 1
ATOM 771 O O . ILE A 1 98 ? -18.420 -1.945 -4.902 1.00 79.38 98 ILE A O 1
ATOM 775 N N . ALA A 1 99 ? -18.434 -1.627 -7.112 1.00 80.25 99 ALA A N 1
ATOM 776 C CA . ALA A 1 99 ? -19.824 -1.157 -7.165 1.00 80.25 99 ALA A CA 1
ATOM 777 C C . ALA A 1 99 ? -20.836 -2.167 -6.583 1.00 80.25 99 ALA A C 1
ATOM 779 O O . ALA A 1 99 ? -21.902 -1.788 -6.104 1.00 80.25 99 ALA A O 1
ATOM 780 N N . SER A 1 100 ? -20.498 -3.460 -6.605 1.00 81.38 100 SER A N 1
ATOM 781 C CA . SER A 1 100 ? -21.321 -4.527 -6.021 1.00 81.38 100 SER A CA 1
ATOM 782 C C . SER A 1 100 ? -21.052 -4.773 -4.527 1.00 81.38 100 SER A C 1
ATOM 784 O O . SER A 1 100 ? -21.808 -5.491 -3.866 1.00 81.38 100 SER A O 1
ATOM 786 N N . GLU A 1 101 ? -19.989 -4.187 -3.973 1.00 79.19 101 GLU A N 1
ATOM 787 C CA . GLU A 1 101 ? -19.538 -4.406 -2.602 1.00 79.19 101 GLU A CA 1
ATOM 788 C C . GLU A 1 101 ? -20.037 -3.272 -1.698 1.00 79.19 101 GLU A C 1
ATOM 790 O O . GLU A 1 101 ? -19.574 -2.138 -1.750 1.00 79.19 101 GLU A O 1
ATOM 795 N N . ASN A 1 102 ? -20.979 -3.586 -0.810 1.00 79.00 102 ASN A N 1
ATOM 796 C CA . ASN A 1 102 ? -21.491 -2.619 0.157 1.00 79.00 102 ASN A CA 1
ATOM 797 C C . ASN A 1 102 ? -20.721 -2.706 1.472 1.00 79.00 102 ASN A C 1
ATOM 799 O O . ASN A 1 102 ? -20.489 -3.807 1.979 1.00 79.00 102 ASN A O 1
ATOM 803 N N . ASN A 1 103 ? -20.443 -1.561 2.105 1.00 79.62 103 ASN A N 1
ATOM 804 C CA . ASN A 1 103 ? -19.893 -1.535 3.464 1.00 79.62 103 ASN A CA 1
ATOM 805 C C . ASN A 1 103 ? -18.500 -2.188 3.592 1.00 79.62 103 ASN A C 1
ATOM 807 O O . ASN A 1 103 ? -18.190 -2.792 4.627 1.00 79.62 103 ASN A O 1
ATOM 811 N N . LYS A 1 104 ? -17.681 -2.087 2.532 1.00 82.81 104 LYS A N 1
ATOM 812 C CA . LYS A 1 104 ? -16.329 -2.653 2.444 1.00 82.81 104 LYS A CA 1
ATOM 813 C C . LYS A 1 104 ? -15.305 -1.628 1.984 1.00 82.81 104 LYS A C 1
ATOM 815 O O . LYS A 1 104 ? -15.506 -0.983 0.969 1.00 82.81 104 LYS A O 1
ATOM 820 N N . GLU A 1 105 ? -14.173 -1.571 2.669 1.00 83.75 105 GLU A N 1
ATOM 821 C CA . GLU A 1 105 ? -13.029 -0.758 2.252 1.00 83.75 105 GLU A CA 1
ATOM 822 C C . GLU A 1 105 ? -11.909 -1.666 1.752 1.00 83.75 105 GLU A C 1
ATOM 824 O O . GLU A 1 105 ? -11.511 -2.597 2.458 1.00 83.75 105 GLU A O 1
ATOM 829 N N . LEU A 1 106 ? -11.415 -1.411 0.538 1.00 86.50 106 LEU A N 1
ATOM 830 C CA . LEU A 1 106 ? -10.328 -2.165 -0.081 1.00 86.50 106 LEU A CA 1
ATOM 831 C C . LEU A 1 106 ? -8.974 -1.548 0.286 1.00 86.50 106 LEU A C 1
ATOM 833 O O . LEU A 1 106 ? -8.778 -0.335 0.243 1.00 86.50 106 LEU A O 1
ATOM 837 N N . VAL A 1 107 ? -8.017 -2.404 0.626 1.00 88.00 107 VAL A N 1
ATOM 838 C CA . VAL A 1 107 ? -6.681 -1.999 1.059 1.00 88.00 107 VAL A CA 1
ATOM 839 C C . VAL A 1 107 ? -5.637 -2.818 0.325 1.00 88.00 107 VAL A C 1
ATOM 841 O O . VAL A 1 107 ? -5.696 -4.047 0.321 1.00 88.00 107 VAL A O 1
ATOM 844 N N . MET A 1 108 ? -4.646 -2.137 -0.243 1.00 89.88 108 MET A N 1
ATOM 845 C CA . MET A 1 108 ? -3.444 -2.761 -0.790 1.00 89.88 108 MET A CA 1
ATOM 846 C C . MET A 1 108 ? -2.334 -2.715 0.263 1.00 89.88 108 MET A C 1
ATOM 848 O O . MET A 1 108 ? -2.141 -1.704 0.938 1.00 89.88 108 MET A O 1
ATOM 852 N N . ARG A 1 109 ? -1.612 -3.820 0.437 1.00 88.75 109 ARG A N 1
ATOM 853 C CA . ARG A 1 109 ? -0.584 -3.982 1.466 1.00 88.75 109 ARG A CA 1
ATOM 854 C C . ARG A 1 109 ? 0.718 -4.463 0.843 1.00 88.75 109 ARG A C 1
ATOM 856 O O . ARG A 1 109 ? 0.747 -5.530 0.235 1.00 88.75 109 ARG A O 1
ATOM 863 N N . PHE A 1 110 ? 1.787 -3.711 1.074 1.00 87.88 110 PHE A N 1
ATOM 864 C CA . PHE A 1 110 ? 3.154 -4.099 0.736 1.00 87.88 110 PHE A CA 1
ATOM 865 C C . PHE A 1 110 ? 3.801 -4.727 1.956 1.00 87.88 110 PHE A C 1
ATOM 867 O O . PHE A 1 110 ? 3.952 -4.055 2.970 1.00 87.88 110 PHE A O 1
ATOM 874 N N . ILE A 1 111 ? 4.160 -6.003 1.873 1.00 87.69 111 ILE A N 1
ATOM 875 C CA . ILE A 1 111 ? 4.813 -6.749 2.949 1.00 87.69 111 ILE A CA 1
ATOM 876 C C . ILE A 1 111 ? 6.271 -6.933 2.561 1.00 87.69 111 ILE A C 1
ATOM 878 O O . ILE A 1 111 ? 6.551 -7.617 1.580 1.00 87.69 111 ILE A O 1
ATOM 882 N N . THR A 1 112 ? 7.186 -6.356 3.334 1.00 86.44 112 THR A N 1
ATOM 883 C CA . THR A 1 112 ? 8.626 -6.387 3.039 1.00 86.44 112 THR A CA 1
ATOM 884 C C . THR A 1 112 ? 9.443 -6.973 4.189 1.00 86.44 112 THR A C 1
ATOM 886 O O . THR A 1 112 ? 8.969 -7.060 5.323 1.00 86.44 112 THR A O 1
ATOM 889 N N . ASN A 1 113 ? 10.685 -7.378 3.923 1.00 86.19 113 ASN A N 1
ATOM 890 C CA . ASN A 1 113 ? 11.655 -7.761 4.958 1.00 86.19 113 ASN A CA 1
ATOM 891 C C . ASN A 1 113 ? 12.381 -6.571 5.619 1.00 86.19 113 ASN A C 1
ATOM 893 O O . ASN A 1 113 ? 13.221 -6.803 6.488 1.00 86.19 113 ASN A O 1
ATOM 897 N N . ILE A 1 114 ? 12.059 -5.328 5.246 1.00 85.75 114 ILE A N 1
ATOM 898 C CA . ILE A 1 114 ? 12.587 -4.125 5.902 1.00 85.75 114 ILE A CA 1
ATOM 899 C C . ILE A 1 114 ? 12.015 -4.049 7.317 1.00 85.75 114 ILE A C 1
ATOM 901 O O . ILE A 1 114 ? 10.856 -4.393 7.553 1.00 85.75 114 ILE A O 1
ATOM 905 N N . THR A 1 115 ? 12.852 -3.637 8.268 1.00 84.88 115 THR A N 1
ATOM 906 C CA . THR A 1 115 ? 12.466 -3.492 9.676 1.00 84.88 115 THR A CA 1
ATOM 907 C C . THR A 1 115 ? 12.776 -2.079 10.165 1.00 84.88 115 THR A C 1
ATOM 909 O O . THR A 1 115 ? 13.871 -1.820 10.664 1.00 84.88 115 THR A O 1
ATOM 912 N N . SER A 1 116 ? 11.810 -1.170 10.060 1.00 79.81 116 SER A N 1
ATOM 913 C CA . SER A 1 116 ? 11.848 0.139 10.702 1.00 79.81 116 SER A CA 1
ATOM 914 C C . SER A 1 116 ? 11.969 0.022 12.217 1.00 79.81 116 SER A C 1
ATOM 916 O O . SER A 1 116 ? 11.346 -0.804 12.904 1.00 79.81 116 SER A O 1
ATOM 918 N N . GLU A 1 117 ? 12.770 0.918 12.777 1.00 79.38 117 GLU A N 1
ATOM 919 C CA . GLU A 1 117 ? 12.857 1.060 14.217 1.00 79.38 117 GLU A CA 1
ATOM 920 C C . GLU A 1 117 ? 11.533 1.611 14.757 1.00 79.38 117 GLU A C 1
ATOM 922 O O . GLU A 1 117 ? 11.048 2.653 14.333 1.00 79.38 117 GLU A O 1
ATOM 927 N N . LYS A 1 118 ? 10.944 0.932 15.748 1.00 81.38 118 LYS A N 1
ATOM 928 C CA . LYS A 1 118 ? 9.748 1.404 16.475 1.00 81.38 118 LYS A CA 1
ATOM 929 C C . LYS A 1 118 ? 8.502 1.644 15.600 1.00 81.38 118 LYS A C 1
ATOM 931 O O . LYS A 1 118 ? 7.638 2.403 16.039 1.00 81.38 118 LYS A O 1
ATOM 936 N N . GLN A 1 119 ? 8.354 0.966 14.455 1.00 83.62 119 GLN A N 1
ATOM 937 C CA . GLN A 1 119 ? 7.197 1.128 13.548 1.00 83.62 119 GLN A CA 1
ATOM 938 C C . GLN A 1 119 ? 7.083 2.567 13.029 1.00 83.62 119 GLN A C 1
ATOM 940 O O . GLN A 1 119 ? 6.024 3.203 13.099 1.00 83.62 119 GLN A O 1
ATOM 945 N N . GLU A 1 120 ? 8.219 3.106 12.599 1.00 88.38 120 GLU A N 1
ATOM 946 C CA . GLU A 1 120 ? 8.341 4.463 12.093 1.00 88.38 120 GLU A CA 1
ATOM 947 C C . GLU A 1 120 ? 8.195 4.473 10.574 1.00 88.38 120 GLU A C 1
ATOM 949 O O . GLU A 1 120 ? 8.776 3.668 9.855 1.00 88.38 120 GLU A O 1
ATOM 954 N N . PHE A 1 121 ? 7.396 5.410 10.085 1.00 91.38 121 PHE A N 1
ATOM 955 C CA . PHE A 1 121 ? 7.184 5.633 8.661 1.00 91.38 121 PHE A CA 1
ATOM 956 C C . PHE A 1 121 ? 6.997 7.124 8.423 1.00 91.38 121 PHE A C 1
ATOM 958 O O . PHE A 1 121 ? 6.792 7.895 9.359 1.00 91.38 121 PHE A O 1
ATOM 965 N N . TYR A 1 122 ? 7.089 7.547 7.178 1.00 93.81 122 TYR A N 1
ATOM 966 C CA . TYR A 1 122 ? 7.089 8.949 6.805 1.00 93.81 122 TYR A CA 1
ATOM 967 C C . TYR A 1 122 ? 6.007 9.175 5.769 1.00 93.81 122 TYR A C 1
ATOM 969 O O . TYR A 1 122 ? 5.924 8.428 4.799 1.00 93.81 122 TYR A O 1
ATOM 977 N N . THR A 1 123 ? 5.193 10.203 5.977 1.00 94.31 123 THR A N 1
ATOM 978 C CA . THR A 1 123 ? 4.185 10.647 5.009 1.00 94.31 123 THR A CA 1
ATOM 979 C C . THR A 1 123 ? 4.467 12.073 4.604 1.00 94.31 123 THR A C 1
ATOM 981 O O . THR A 1 123 ? 5.016 12.844 5.393 1.00 94.31 123 THR A O 1
ATOM 98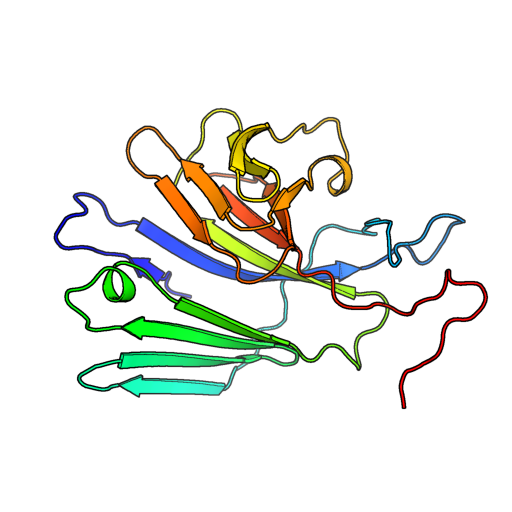4 N N . ASP A 1 124 ? 4.108 12.436 3.384 1.00 95.88 124 ASP A N 1
ATOM 985 C CA . ASP A 1 124 ? 4.193 13.818 2.957 1.00 95.88 124 ASP A CA 1
ATOM 986 C C . ASP A 1 124 ? 3.112 14.686 3.635 1.00 95.88 124 ASP A C 1
ATOM 988 O O . ASP A 1 124 ? 2.111 14.199 4.172 1.00 95.88 124 ASP A O 1
ATOM 992 N N . LEU A 1 125 ? 3.344 15.997 3.644 1.00 94.69 125 LEU A N 1
ATOM 993 C CA . LEU A 1 125 ? 2.351 17.023 3.938 1.00 94.69 125 LEU A CA 1
ATOM 994 C C . LEU A 1 125 ? 2.156 17.858 2.676 1.00 94.69 125 LEU A C 1
ATOM 996 O O . LEU A 1 125 ? 2.962 18.750 2.395 1.00 94.69 125 LEU A O 1
ATOM 1000 N N . ASN A 1 126 ? 1.085 17.563 1.938 1.00 93.88 126 ASN A N 1
ATOM 1001 C CA . ASN A 1 126 ? 0.698 18.252 0.703 1.00 93.88 126 ASN A CA 1
ATOM 1002 C C . ASN A 1 126 ? 1.831 18.287 -0.340 1.00 93.88 126 ASN A C 1
ATOM 1004 O O . ASN A 1 126 ? 2.044 19.304 -0.999 1.00 93.88 126 ASN A O 1
ATOM 1008 N N . GLY A 1 127 ? 2.622 17.215 -0.416 1.00 92.38 127 GLY A N 1
ATOM 1009 C CA . GLY A 1 127 ? 3.748 17.081 -1.335 1.00 92.38 127 GLY A CA 1
ATOM 1010 C C . GLY A 1 127 ? 4.943 17.999 -1.069 1.00 92.38 127 GLY A C 1
ATOM 1011 O O . GLY A 1 127 ? 5.844 18.049 -1.900 1.00 92.38 127 GLY A O 1
ATOM 1012 N N . LEU A 1 128 ? 4.979 18.718 0.061 1.00 93.75 128 LEU A N 1
ATOM 1013 C CA . LEU A 1 128 ? 6.039 19.693 0.343 1.00 93.75 128 LEU A CA 1
ATOM 1014 C C . LEU A 1 128 ? 7.129 19.158 1.277 1.00 93.75 128 LEU A C 1
ATOM 1016 O O . LEU A 1 128 ? 8.316 19.324 1.015 1.00 93.75 128 LEU A O 1
ATOM 1020 N N . GLN A 1 129 ? 6.733 18.555 2.397 1.00 95.94 129 GLN A N 1
ATOM 1021 C CA . GLN A 1 129 ? 7.664 18.071 3.418 1.00 95.94 129 GLN A CA 1
ATOM 1022 C C . GLN A 1 129 ? 7.287 16.670 3.877 1.00 95.94 129 GLN A C 1
ATOM 1024 O O . GLN A 1 129 ? 6.108 16.330 3.927 1.00 95.94 129 GLN A O 1
ATOM 1029 N N . MET A 1 130 ? 8.288 15.887 4.273 1.00 96.38 130 MET A N 1
ATOM 1030 C CA . MET A 1 130 ? 8.084 14.573 4.875 1.00 96.38 130 MET A CA 1
ATOM 1031 C C . MET A 1 130 ? 8.022 14.701 6.392 1.00 96.38 130 MET A C 1
ATOM 1033 O O . MET A 1 130 ? 8.926 15.258 7.014 1.00 96.38 130 MET A O 1
ATOM 1037 N N . ILE A 1 131 ? 6.974 14.152 6.998 1.00 96.88 131 ILE A N 1
ATOM 1038 C CA . ILE A 1 131 ? 6.799 14.118 8.447 1.00 96.88 131 ILE A CA 1
ATOM 1039 C C . ILE A 1 131 ? 6.878 12.686 8.962 1.00 96.88 131 ILE A C 1
ATOM 1041 O O . ILE A 1 131 ? 6.265 11.761 8.429 1.00 96.88 131 ILE A O 1
ATOM 1045 N N . LYS A 1 132 ? 7.631 12.521 10.048 1.00 94.81 132 LYS A N 1
ATOM 1046 C CA . LYS A 1 132 ? 7.771 11.250 10.748 1.00 94.81 132 LYS A CA 1
ATOM 1047 C C . LYS A 1 132 ? 6.479 10.888 11.480 1.00 94.81 132 LYS A C 1
ATOM 1049 O O . LYS A 1 132 ? 5.953 11.673 12.271 1.00 94.81 132 LYS A O 1
ATOM 1054 N N . ARG A 1 133 ? 6.003 9.671 11.255 1.00 93.25 133 ARG A N 1
ATOM 1055 C CA . ARG A 1 133 ? 4.874 9.019 11.920 1.00 93.25 133 ARG A CA 1
ATOM 1056 C C . ARG A 1 133 ? 5.381 7.811 12.701 1.00 93.25 133 ARG A C 1
ATOM 1058 O O . ARG A 1 133 ? 6.422 7.235 12.393 1.00 93.25 133 ARG A O 1
ATOM 1065 N N . ARG A 1 134 ? 4.635 7.432 13.733 1.00 91.12 134 ARG A N 1
ATOM 1066 C CA . ARG A 1 134 ? 4.888 6.219 14.510 1.00 91.12 134 ARG A CA 1
ATOM 1067 C C . ARG A 1 134 ? 3.559 5.559 14.803 1.00 91.12 134 ARG A C 1
ATOM 1069 O O . ARG A 1 134 ? 2.653 6.235 15.284 1.00 91.12 134 ARG A O 1
ATOM 1076 N N . TYR A 1 135 ? 3.463 4.258 14.566 1.00 87.75 135 TYR A N 1
ATOM 1077 C CA . TYR A 1 135 ? 2.275 3.515 14.960 1.00 87.75 135 TYR A CA 1
ATOM 1078 C C . TYR A 1 135 ? 2.146 3.467 16.493 1.00 87.75 135 TYR A C 1
ATOM 1080 O O . TYR A 1 135 ? 3.053 3.044 17.217 1.00 87.75 135 TYR A O 1
ATOM 1088 N N . ILE A 1 136 ? 1.003 3.907 17.012 1.00 90.81 136 ILE A N 1
ATOM 1089 C CA . ILE A 1 136 ? 0.691 3.948 18.438 1.00 90.81 136 ILE A CA 1
ATOM 1090 C C . ILE A 1 136 ? -0.302 2.828 18.740 1.00 90.81 136 ILE A C 1
ATOM 1092 O O . ILE A 1 136 ? -1.505 2.975 18.542 1.00 90.81 136 ILE A O 1
ATOM 1096 N N . LYS A 1 137 ? 0.192 1.729 19.323 1.00 88.69 137 LYS A N 1
ATOM 1097 C CA . LYS A 1 137 ? -0.620 0.551 19.704 1.00 88.69 137 LYS A CA 1
ATOM 1098 C C . LYS A 1 137 ? -1.785 0.850 20.656 1.00 88.69 137 LYS A C 1
ATOM 1100 O O . LYS A 1 137 ? -2.707 0.052 20.751 1.00 88.69 137 LYS A O 1
ATOM 1105 N N . LYS A 1 138 ? -1.722 1.962 21.397 1.00 91.69 138 LYS A N 1
ATOM 1106 C CA . LYS A 1 138 ? -2.801 2.407 22.296 1.00 91.69 138 LYS A CA 1
ATOM 1107 C C . LYS A 1 138 ? -3.991 3.005 21.540 1.00 91.69 138 LYS A C 1
ATOM 1109 O O . LYS A 1 138 ? -5.074 3.087 22.107 1.00 91.69 138 LYS A O 1
ATOM 1114 N N . LEU A 1 139 ? -3.774 3.465 20.308 1.00 90.19 139 LEU A N 1
ATOM 1115 C CA . LEU A 1 139 ? -4.821 3.990 19.443 1.00 90.19 139 LEU A CA 1
ATOM 1116 C C . LEU A 1 139 ? -5.394 2.856 18.588 1.00 90.19 139 LEU A C 1
ATOM 1118 O O . LEU A 1 139 ? -4.659 1.937 18.217 1.00 90.19 139 LEU A O 1
ATOM 1122 N N . PRO A 1 140 ? -6.689 2.918 18.247 1.00 89.31 140 PRO A N 1
ATOM 1123 C CA . PRO A 1 140 ? -7.261 1.990 17.287 1.00 89.31 140 PRO A CA 1
ATOM 1124 C C . PRO A 1 140 ? -6.671 2.244 15.888 1.00 89.31 140 PRO A C 1
ATOM 1126 O O . PRO A 1 140 ? -6.030 3.271 15.647 1.00 89.31 140 PRO A O 1
ATOM 1129 N N . ILE A 1 141 ? -6.894 1.318 14.954 1.00 86.94 141 ILE A N 1
ATOM 1130 C CA . ILE A 1 141 ? -6.321 1.375 13.600 1.00 86.94 141 ILE A CA 1
ATOM 1131 C C . ILE A 1 141 ? -6.590 2.712 12.900 1.00 86.94 141 ILE A C 1
ATOM 1133 O O . ILE A 1 141 ? -5.665 3.330 12.384 1.00 86.94 141 ILE A O 1
ATOM 1137 N N . GLN A 1 142 ? -7.819 3.221 12.982 1.00 86.44 142 GLN A N 1
ATOM 1138 C CA . GLN A 1 142 ? -8.208 4.490 12.372 1.00 86.44 142 GLN A CA 1
ATOM 1139 C C . GLN A 1 142 ? -7.478 5.708 12.953 1.00 86.44 142 GLN A C 1
ATOM 1141 O O . GLN A 1 142 ? -7.338 6.715 12.273 1.00 86.44 142 GLN A O 1
ATOM 1146 N N . GLY A 1 143 ? -6.966 5.618 14.185 1.00 90.19 143 GLY A N 1
ATOM 1147 C CA . GLY A 1 143 ? -6.135 6.665 14.789 1.00 90.19 143 GLY A CA 1
ATOM 1148 C C . GLY A 1 143 ? -4.680 6.650 14.310 1.00 90.19 143 GLY A C 1
ATOM 1149 O O . GLY A 1 143 ? -3.917 7.543 14.666 1.00 90.19 143 GLY A O 1
ATOM 1150 N N . ASN A 1 144 ? -4.292 5.638 13.530 1.00 91.06 144 ASN A N 1
ATOM 1151 C CA . ASN A 1 144 ? -2.950 5.457 12.984 1.00 91.06 144 ASN A CA 1
ATOM 1152 C C . ASN A 1 144 ? -2.904 5.588 11.452 1.00 91.06 144 ASN A C 1
ATOM 1154 O O . ASN A 1 144 ? -1.850 5.338 10.864 1.00 91.06 144 ASN A O 1
ATOM 1158 N N . VAL A 1 145 ? -4.018 5.946 10.806 1.00 89.56 145 VAL A N 1
ATOM 1159 C CA . VAL A 1 145 ? -4.075 6.223 9.366 1.00 89.56 145 VAL A CA 1
ATOM 1160 C C . VAL A 1 145 ? -3.800 7.706 9.135 1.00 89.56 145 VAL A C 1
ATOM 1162 O O . VAL A 1 145 ? -4.446 8.565 9.731 1.00 89.56 145 VAL A O 1
ATOM 1165 N N . TYR A 1 146 ? -2.835 8.002 8.271 1.00 91.88 146 TYR A N 1
ATOM 1166 C CA . TYR A 1 146 ? -2.425 9.361 7.919 1.00 91.88 146 TYR A CA 1
ATOM 1167 C C . TYR A 1 146 ? -2.577 9.592 6.415 1.00 91.88 146 TYR A C 1
ATOM 1169 O O . TYR A 1 146 ? -2.445 8.641 5.647 1.00 91.88 146 TYR A O 1
ATOM 1177 N N . PRO A 1 147 ? -2.833 10.834 5.976 1.00 92.56 147 PRO A N 1
ATOM 1178 C CA . PRO A 1 147 ? -2.886 11.143 4.556 1.00 92.56 147 PRO A CA 1
ATOM 1179 C C . PRO A 1 147 ? -1.504 10.994 3.913 1.00 92.56 147 PRO A C 1
ATOM 1181 O O . PRO A 1 147 ? -0.490 11.392 4.490 1.00 92.56 147 PRO A O 1
ATOM 1184 N N . VAL A 1 148 ? -1.501 10.453 2.701 1.00 91.94 148 VAL A N 1
ATOM 1185 C CA . VAL A 1 148 ? -0.395 10.467 1.744 1.00 91.94 148 VAL A CA 1
ATOM 1186 C C . VAL A 1 148 ? -0.940 11.131 0.497 1.00 91.94 148 VAL A C 1
ATOM 1188 O O . VAL A 1 148 ? -1.877 10.608 -0.102 1.00 91.94 148 VAL A O 1
ATOM 1191 N N . THR A 1 149 ? -0.417 12.302 0.145 1.00 92.75 149 THR A N 1
ATOM 1192 C CA . THR A 1 149 ? -0.889 13.040 -1.035 1.00 92.75 149 THR A CA 1
ATOM 1193 C C . THR A 1 149 ? -0.017 12.778 -2.251 1.00 92.75 149 THR A C 1
ATOM 1195 O O . THR A 1 149 ? -0.527 12.748 -3.368 1.00 92.75 149 THR A O 1
ATOM 1198 N N . THR A 1 150 ? 1.276 12.521 -2.038 1.00 93.50 150 THR A N 1
ATOM 1199 C CA . THR A 1 150 ? 2.222 12.238 -3.124 1.00 93.50 150 THR A CA 1
ATOM 1200 C C . THR A 1 150 ? 3.183 11.105 -2.808 1.00 93.50 150 THR A C 1
ATOM 1202 O O . THR A 1 150 ? 3.563 10.364 -3.715 1.00 93.50 150 THR A O 1
ATOM 1205 N N . MET A 1 151 ? 3.627 10.978 -1.556 1.00 93.50 151 MET A N 1
ATOM 1206 C CA . MET A 1 151 ? 4.730 10.089 -1.221 1.00 93.50 151 MET A CA 1
ATOM 1207 C C . MET A 1 151 ? 4.704 9.671 0.239 1.00 93.50 151 MET A C 1
ATOM 1209 O O . MET A 1 151 ? 4.488 10.464 1.157 1.00 93.50 151 MET A O 1
ATOM 1213 N N . ALA A 1 152 ? 5.056 8.417 0.465 1.00 92.62 152 ALA A N 1
ATOM 1214 C CA . ALA A 1 152 ? 5.429 7.957 1.783 1.00 92.62 152 ALA A CA 1
ATOM 1215 C C . ALA A 1 152 ? 6.521 6.893 1.688 1.00 92.62 152 ALA A C 1
ATOM 1217 O O . ALA A 1 152 ? 6.808 6.339 0.624 1.00 92.62 152 ALA A O 1
ATOM 1218 N N . TYR A 1 153 ? 7.200 6.658 2.802 1.00 92.00 153 TYR A N 1
ATOM 1219 C CA . TYR A 1 153 ? 8.252 5.655 2.867 1.00 92.00 153 TYR A CA 1
ATOM 1220 C C . TYR A 1 153 ? 8.424 5.118 4.279 1.00 92.00 153 TYR A C 1
ATOM 1222 O O . TYR A 1 153 ? 8.032 5.737 5.270 1.00 92.00 153 TYR A O 1
ATOM 1230 N N . PHE A 1 154 ? 9.058 3.962 4.362 1.00 90.25 154 PHE A N 1
ATOM 1231 C CA . PHE A 1 154 ? 9.619 3.425 5.591 1.00 90.25 154 PHE A CA 1
ATOM 1232 C C . PHE A 1 154 ? 10.985 2.825 5.266 1.00 90.25 154 PHE A C 1
ATOM 1234 O O . PHE A 1 154 ? 11.291 2.511 4.111 1.00 90.25 154 PHE A O 1
ATOM 1241 N N . GLU A 1 155 ? 11.846 2.761 6.269 1.00 89.19 155 GLU A N 1
ATOM 1242 C CA . GLU A 1 155 ? 13.241 2.401 6.069 1.00 89.19 155 GLU A CA 1
ATOM 1243 C C . GLU A 1 155 ? 13.846 1.762 7.310 1.00 89.19 155 GLU A C 1
ATOM 1245 O O . GLU A 1 155 ? 13.420 2.023 8.436 1.00 89.19 155 GLU A O 1
ATOM 1250 N N . ASP A 1 156 ? 14.867 0.949 7.072 1.00 87.12 156 ASP A N 1
ATOM 1251 C CA . ASP A 1 156 ? 15.837 0.544 8.077 1.00 87.12 156 ASP A CA 1
ATOM 1252 C C . ASP A 1 156 ? 17.188 1.231 7.805 1.00 87.12 156 ASP A C 1
ATOM 1254 O O . ASP A 1 156 ? 17.306 2.121 6.963 1.00 87.12 156 ASP A O 1
ATOM 1258 N N . ASN A 1 157 ? 18.238 0.817 8.512 1.00 87.44 157 ASN A N 1
ATOM 1259 C CA . ASN A 1 157 ? 19.570 1.414 8.375 1.00 87.44 157 ASN A CA 1
ATO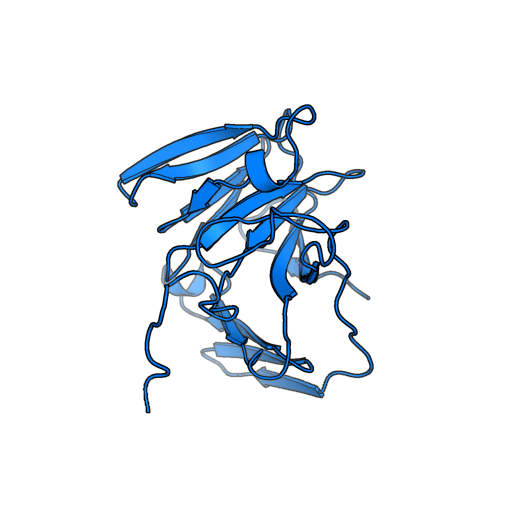M 1260 C C . ASN A 1 157 ? 20.249 1.168 7.008 1.00 87.44 157 ASN A C 1
ATOM 1262 O O . ASN A 1 157 ? 21.348 1.672 6.782 1.00 87.44 157 ASN A O 1
ATOM 1266 N N . ARG A 1 158 ? 19.663 0.354 6.121 1.00 86.88 158 ARG A N 1
ATOM 1267 C CA . ARG A 1 158 ? 20.249 -0.063 4.835 1.00 86.88 158 ARG A CA 1
ATOM 1268 C C . ARG A 1 158 ? 19.329 0.194 3.648 1.00 86.88 158 ARG A C 1
ATOM 1270 O O . ARG A 1 158 ? 19.817 0.547 2.580 1.00 86.88 158 ARG A O 1
ATOM 1277 N N . THR A 1 159 ? 18.029 -0.013 3.822 1.00 86.69 159 THR A N 1
ATOM 1278 C CA . THR A 1 159 ? 17.056 -0.068 2.733 1.00 86.69 159 THR A CA 1
ATOM 1279 C C . THR A 1 159 ? 15.876 0.837 3.037 1.00 86.69 159 THR A C 1
ATOM 1281 O O . THR A 1 159 ? 15.262 0.748 4.101 1.00 86.69 159 THR A O 1
ATOM 1284 N N . ARG A 1 160 ? 15.519 1.666 2.056 1.00 89.69 160 ARG A N 1
ATOM 1285 C CA . ARG A 1 160 ? 14.302 2.477 2.061 1.00 89.69 160 ARG A CA 1
ATOM 1286 C C . ARG A 1 160 ? 13.332 1.948 1.017 1.00 89.69 160 ARG A C 1
ATOM 1288 O O . ARG A 1 160 ? 13.687 1.847 -0.155 1.00 89.69 160 ARG A O 1
ATOM 1295 N N . PHE A 1 161 ? 12.094 1.698 1.429 1.00 88.62 161 PHE A N 1
ATOM 1296 C CA . PHE A 1 161 ? 10.983 1.458 0.517 1.00 88.62 161 PHE A CA 1
ATOM 1297 C C . PHE A 1 161 ? 10.141 2.725 0.410 1.00 88.62 161 PHE A C 1
ATOM 1299 O O . PHE A 1 161 ? 9.511 3.144 1.381 1.00 88.62 161 PHE A O 1
ATOM 1306 N N . THR A 1 162 ? 10.160 3.342 -0.770 1.00 91.19 162 THR A N 1
ATOM 1307 C CA . THR A 1 162 ? 9.397 4.559 -1.076 1.00 91.19 162 THR A CA 1
ATOM 1308 C C . THR A 1 162 ? 8.298 4.217 -2.061 1.00 91.19 162 THR A C 1
ATOM 1310 O O . THR A 1 162 ? 8.552 3.539 -3.052 1.00 91.19 162 THR A O 1
ATOM 1313 N N . PHE A 1 163 ? 7.096 4.715 -1.807 1.00 88.31 163 PHE A N 1
ATOM 1314 C CA . PHE A 1 163 ? 5.982 4.614 -2.735 1.00 88.31 163 PHE A CA 1
ATOM 1315 C C . PHE A 1 163 ? 5.485 6.012 -3.078 1.00 88.31 163 PHE A C 1
ATOM 1317 O O . PHE A 1 163 ? 5.406 6.896 -2.220 1.00 88.31 163 PHE A O 1
ATOM 1324 N N . LEU A 1 164 ? 5.168 6.185 -4.355 1.00 92.25 164 LEU A N 1
ATOM 1325 C CA . LEU A 1 164 ? 4.612 7.405 -4.915 1.00 92.25 164 LEU A CA 1
ATOM 1326 C C . LEU A 1 164 ? 3.167 7.132 -5.307 1.00 92.25 164 LEU A C 1
ATOM 1328 O O . LEU A 1 164 ? 2.854 6.062 -5.829 1.00 92.25 164 LEU A O 1
ATOM 1332 N N . THR A 1 165 ? 2.289 8.090 -5.044 1.00 90.50 165 THR A N 1
ATOM 1333 C CA . THR A 1 165 ? 0.858 7.966 -5.319 1.00 90.50 165 THR A CA 1
ATOM 1334 C C . THR A 1 165 ? 0.436 9.022 -6.329 1.00 90.50 165 THR A C 1
ATOM 1336 O O . THR A 1 165 ? 0.827 10.182 -6.233 1.00 90.50 165 THR A O 1
ATOM 1339 N N . SER A 1 166 ? -0.385 8.629 -7.303 1.00 89.38 166 SER A N 1
ATOM 1340 C CA . SER A 1 166 ? -0.972 9.557 -8.280 1.00 89.38 166 SER A CA 1
ATOM 1341 C C . SER A 1 166 ? -2.153 10.357 -7.719 1.00 89.38 166 SER A C 1
ATOM 1343 O O . SER A 1 166 ? -2.585 11.333 -8.325 1.00 89.38 166 SER A O 1
ATOM 1345 N N . HIS A 1 167 ? -2.686 9.933 -6.574 1.00 87.75 167 HIS A N 1
ATOM 1346 C CA . HIS A 1 167 ? -3.810 10.546 -5.880 1.00 87.75 167 HIS A CA 1
ATOM 1347 C C . HIS A 1 167 ? -3.658 10.378 -4.366 1.00 87.75 167 HIS A C 1
ATOM 1349 O O . HIS A 1 167 ? -2.923 9.507 -3.895 1.00 87.75 167 HIS A O 1
ATOM 1355 N N . SER A 1 168 ? -4.373 11.212 -3.612 1.00 88.31 168 SER A N 1
ATOM 1356 C CA . SER A 1 168 ? -4.343 11.179 -2.153 1.00 88.31 168 SER A CA 1
ATOM 1357 C C . SER A 1 168 ? -5.042 9.943 -1.596 1.00 88.31 168 SER A C 1
ATOM 1359 O O . SER A 1 168 ? -6.168 9.627 -1.975 1.00 88.31 168 SER A O 1
ATOM 1361 N N . VAL A 1 169 ? -4.390 9.282 -0.648 1.00 89.56 169 VAL A N 1
ATOM 1362 C CA . VAL A 1 169 ? -4.838 8.034 -0.017 1.00 89.56 169 VAL A CA 1
ATOM 1363 C C . VAL A 1 169 ? -4.494 8.027 1.470 1.00 89.56 169 VAL A C 1
ATOM 1365 O O . VAL A 1 169 ? -3.702 8.841 1.950 1.00 89.56 169 VAL A O 1
ATOM 1368 N N . GLY A 1 170 ? -5.099 7.114 2.229 1.00 89.19 170 GLY A N 1
ATOM 1369 C CA . GLY A 1 170 ? -4.720 6.876 3.621 1.00 89.19 170 GLY A CA 1
ATOM 1370 C C . GLY A 1 170 ? -3.583 5.863 3.701 1.00 89.19 170 GLY A C 1
ATOM 1371 O O . GLY A 1 170 ? -3.604 4.865 2.989 1.00 89.19 170 GLY A O 1
ATOM 1372 N N . ALA A 1 171 ? -2.612 6.063 4.588 1.00 88.75 171 ALA A N 1
ATOM 1373 C CA . ALA A 1 171 ? -1.575 5.073 4.836 1.00 88.75 171 ALA A CA 1
ATOM 1374 C C . ALA A 1 171 ? -1.264 4.869 6.315 1.00 88.75 171 ALA A C 1
ATOM 1376 O O . ALA A 1 171 ? -1.405 5.762 7.152 1.00 88.75 171 ALA A O 1
ATOM 1377 N N . THR A 1 172 ? -0.817 3.659 6.630 1.00 88.31 172 THR A N 1
ATOM 1378 C CA . THR A 1 172 ? -0.324 3.285 7.956 1.00 88.31 172 THR A CA 1
ATOM 1379 C C . THR A 1 172 ? 0.693 2.153 7.845 1.00 88.31 172 THR A C 1
ATOM 1381 O O . THR A 1 172 ? 0.740 1.448 6.836 1.00 88.31 172 THR A O 1
ATOM 1384 N N . CYS A 1 173 ? 1.503 1.963 8.881 1.00 85.75 173 CYS A N 1
ATOM 1385 C CA . CYS A 1 173 ? 2.432 0.843 8.996 1.00 85.75 173 CYS A CA 1
ATOM 1386 C C . CYS A 1 173 ? 1.950 -0.078 10.126 1.00 85.75 173 CYS A C 1
ATOM 1388 O O . CYS A 1 173 ? 2.016 0.311 11.294 1.00 85.75 173 CYS A O 1
ATOM 1390 N N . LEU A 1 174 ? 1.433 -1.273 9.800 1.00 78.69 174 LEU A N 1
ATOM 1391 C CA . LEU A 1 174 ? 1.030 -2.265 10.815 1.00 78.69 174 LEU A CA 1
ATOM 1392 C C . LEU A 1 174 ? 2.093 -3.352 10.956 1.00 78.69 174 LEU A C 1
ATOM 1394 O O . LEU A 1 174 ? 2.693 -3.787 9.977 1.00 78.69 174 LEU A O 1
ATOM 1398 N N . GLN A 1 175 ? 2.265 -3.859 12.178 1.00 70.25 175 GLN A N 1
ATOM 1399 C CA . GLN A 1 175 ? 3.097 -5.034 12.448 1.00 70.25 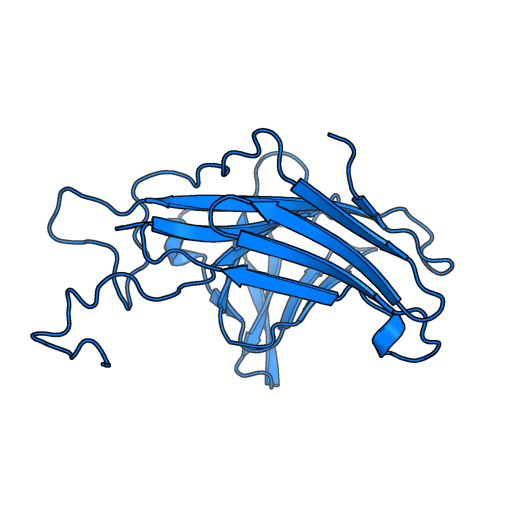175 GLN A CA 1
ATOM 1400 C C . GLN A 1 175 ? 2.296 -6.142 13.126 1.00 70.25 175 GLN A C 1
ATOM 1402 O O . GLN A 1 175 ? 1.782 -5.958 14.234 1.00 70.25 175 GLN A O 1
ATOM 1407 N N . PRO A 1 176 ? 2.372 -7.348 12.552 1.00 48.25 176 PRO A N 1
ATOM 1408 C CA . PRO A 1 176 ? 2.769 -8.499 13.353 1.00 48.25 176 PRO A CA 1
ATOM 1409 C C . PRO A 1 176 ? 4.011 -9.214 12.780 1.00 48.25 176 PRO A C 1
ATOM 1411 O O . PRO A 1 176 ? 4.044 -9.614 11.620 1.00 48.25 176 PRO A O 1
ATOM 1414 N N . GLY A 1 177 ? 5.010 -9.464 13.639 1.00 48.62 177 GLY A N 1
ATOM 1415 C CA . GLY A 1 177 ? 5.865 -10.660 13.567 1.00 48.62 177 GLY A CA 1
ATOM 1416 C C . GLY A 1 177 ? 7.318 -10.512 13.100 1.00 48.62 177 GLY A C 1
ATOM 1417 O O . GLY A 1 177 ? 8.196 -11.048 13.771 1.00 48.62 177 GLY A O 1
ATOM 1418 N N . ARG A 1 178 ? 7.602 -9.853 11.965 1.00 49.88 178 ARG A N 1
ATOM 1419 C CA . ARG A 1 178 ? 8.991 -9.685 11.446 1.00 49.88 178 ARG A CA 1
ATOM 1420 C C . ARG A 1 178 ? 9.122 -8.876 10.151 1.00 49.88 178 ARG A C 1
ATOM 1422 O O . ARG A 1 178 ? 10.233 -8.522 9.788 1.00 49.88 178 ARG A O 1
ATOM 1429 N N . ARG A 1 179 ? 8.016 -8.686 9.429 1.00 53.53 179 ARG A N 1
ATOM 1430 C CA . ARG A 1 179 ? 7.954 -8.066 8.103 1.00 53.53 179 ARG A CA 1
ATOM 1431 C C . ARG A 1 179 ? 7.068 -6.839 8.181 1.00 53.53 179 ARG A C 1
ATOM 1433 O O . ARG A 1 179 ? 5.979 -6.923 8.754 1.00 53.53 179 ARG A O 1
ATOM 1440 N N . GLU A 1 180 ? 7.532 -5.721 7.647 1.00 56.16 180 GLU A N 1
ATOM 1441 C CA . GLU A 1 180 ? 6.757 -4.491 7.680 1.00 56.16 180 GLU A CA 1
ATOM 1442 C C . GLU A 1 180 ? 5.728 -4.475 6.583 1.00 56.16 180 GLU A C 1
ATOM 1444 O O . GLU A 1 180 ? 6.023 -4.732 5.414 1.00 56.16 180 GLU A O 1
ATOM 1449 N N . ALA A 1 181 ? 4.502 -4.207 7.012 1.00 56.28 181 ALA A N 1
ATOM 1450 C CA . ALA A 1 181 ? 3.381 -4.046 6.138 1.00 56.28 181 ALA A CA 1
ATOM 1451 C C . ALA A 1 181 ? 3.021 -2.567 6.098 1.00 56.28 181 ALA A C 1
ATOM 1453 O O . ALA A 1 181 ? 2.535 -2.004 7.081 1.00 56.28 181 ALA A O 1
ATOM 1454 N N . LEU A 1 182 ? 3.250 -1.954 4.950 1.00 57.91 182 LEU A N 1
ATOM 1455 C CA . LEU A 1 182 ? 2.691 -0.656 4.644 1.00 57.91 182 LEU A CA 1
ATOM 1456 C C . LEU A 1 182 ? 1.339 -0.862 3.971 1.00 57.91 182 LEU A C 1
ATOM 1458 O O . LEU A 1 182 ? 1.191 -1.660 3.045 1.00 57.91 182 LEU A O 1
ATOM 1462 N N . PHE A 1 183 ? 0.361 -0.124 4.463 1.00 65.88 183 PHE A N 1
ATOM 1463 C CA . PHE A 1 183 ? -1.024 -0.185 4.048 1.00 65.88 183 PHE A CA 1
ATOM 1464 C C . PHE A 1 183 ? -1.326 1.066 3.254 1.00 65.88 183 PHE A C 1
ATOM 1466 O O . PHE A 1 183 ? -1.075 2.164 3.743 1.00 65.88 183 PHE A O 1
ATOM 1473 N N . LEU A 1 184 ? -1.902 0.884 2.074 1.00 59.69 184 LEU A N 1
ATOM 1474 C CA . LEU A 1 184 ? -2.551 1.931 1.307 1.00 59.69 184 LEU A CA 1
ATOM 1475 C C . LEU A 1 184 ? -4.058 1.684 1.379 1.00 59.69 184 LEU A C 1
ATOM 1477 O O . LEU A 1 184 ? -4.566 0.709 0.819 1.00 59.69 184 LEU A O 1
ATOM 1481 N N . VAL A 1 185 ? -4.766 2.537 2.106 1.00 60.19 185 VAL A N 1
ATOM 1482 C CA . VAL A 1 185 ? -6.226 2.566 2.129 1.00 60.19 185 VAL A CA 1
ATOM 1483 C C . VAL A 1 185 ? -6.675 3.402 0.941 1.00 60.19 185 VAL A C 1
ATOM 1485 O O . VAL A 1 185 ? -6.507 4.623 0.925 1.00 60.19 185 VAL A O 1
ATOM 1488 N N . ILE A 1 186 ? -7.239 2.725 -0.055 1.00 54.81 186 ILE A N 1
ATOM 1489 C CA . ILE A 1 186 ? -7.926 3.372 -1.165 1.00 54.81 186 ILE A CA 1
ATOM 1490 C C . ILE A 1 186 ? -9.388 3.475 -0.738 1.00 54.81 186 ILE A C 1
ATOM 1492 O O . ILE A 1 186 ? -10.161 2.526 -0.858 1.00 54.81 186 ILE A O 1
ATOM 1496 N N . THR A 1 187 ? -9.755 4.620 -0.169 1.00 46.25 187 THR A N 1
ATOM 1497 C CA . THR A 1 187 ? -11.157 4.931 0.111 1.00 46.25 187 THR A CA 1
ATOM 1498 C C . THR A 1 187 ? -11.793 5.420 -1.187 1.00 46.25 187 THR A C 1
ATOM 1500 O O . THR A 1 187 ? -11.498 6.517 -1.648 1.00 46.25 187 THR A O 1
ATOM 1503 N N . LEU A 1 188 ? -12.657 4.604 -1.787 1.00 44.03 188 LEU A N 1
ATOM 1504 C CA . LEU A 1 188 ? -13.517 4.984 -2.910 1.00 44.03 188 LEU A CA 1
ATOM 1505 C C . LEU A 1 188 ? -14.965 4.587 -2.571 1.00 44.03 188 LEU A C 1
ATOM 1507 O O . LEU A 1 188 ? -15.180 3.729 -1.714 1.00 44.03 188 LEU A O 1
ATOM 1511 N N . PRO A 1 189 ? -15.950 5.313 -3.116 1.00 39.78 189 PRO A N 1
ATOM 1512 C CA . PRO A 1 189 ? -17.090 5.838 -2.376 1.00 39.78 189 PRO A CA 1
ATOM 1513 C C . PRO A 1 189 ? -18.003 4.717 -1.875 1.00 39.78 189 PRO A C 1
ATOM 1515 O O . PRO A 1 189 ? -18.720 4.093 -2.652 1.00 39.78 189 PRO A O 1
ATOM 1518 N N . LEU A 1 190 ? -18.034 4.486 -0.561 1.00 37.81 190 LEU A N 1
ATOM 1519 C CA . LEU A 1 190 ? -19.206 3.860 0.041 1.00 37.81 190 LEU A CA 1
ATOM 1520 C C . LEU A 1 190 ? -20.332 4.884 0.073 1.00 37.81 190 LEU A C 1
ATOM 1522 O O . LEU A 1 190 ? -20.073 6.049 0.378 1.00 37.81 190 LEU A O 1
ATOM 1526 N N . GLU A 1 191 ? -21.554 4.411 -0.200 1.00 39.72 191 GLU A N 1
ATOM 1527 C CA . GLU A 1 191 ? -22.823 5.137 -0.082 1.00 39.72 191 GLU A CA 1
ATOM 1528 C C . GLU A 1 191 ? -22.710 6.375 0.815 1.00 39.72 191 GLU A C 1
ATOM 1530 O O . GLU A 1 191 ? -22.446 6.269 2.017 1.00 39.72 191 GLU A O 1
ATOM 1535 N N . LEU A 1 192 ? -22.968 7.536 0.211 1.00 40.34 192 LEU A N 1
ATOM 1536 C CA . LEU A 1 192 ? -23.190 8.843 0.830 1.00 40.34 192 LEU A CA 1
ATOM 1537 C C . LEU A 1 192 ? -24.392 8.816 1.797 1.00 40.34 192 LEU A C 1
ATOM 1539 O O . LEU A 1 192 ? -25.311 9.621 1.705 1.00 40.34 192 LEU A O 1
ATOM 1543 N N . LYS A 1 193 ? -24.418 7.895 2.764 1.00 42.94 193 LYS A N 1
ATOM 1544 C CA . LYS A 1 193 ? -25.476 7.783 3.776 1.00 42.94 193 LYS A CA 1
ATOM 1545 C C . LYS A 1 193 ? -25.324 8.780 4.921 1.00 42.94 193 LYS A C 1
ATOM 1547 O O . LYS A 1 193 ? -26.104 8.737 5.867 1.00 42.94 193 LYS A O 1
ATOM 1552 N N . THR A 1 194 ? -24.392 9.722 4.792 1.00 41.31 194 THR A N 1
ATOM 1553 C CA . THR A 1 194 ? -24.439 11.016 5.480 1.00 41.31 194 THR A CA 1
ATOM 1554 C C . THR A 1 194 ? -23.977 12.141 4.555 1.00 41.31 194 THR A C 1
ATOM 1556 O O . THR A 1 194 ? -22.993 12.824 4.813 1.00 41.31 194 THR A O 1
ATOM 1559 N N . LEU A 1 195 ? -24.691 12.348 3.464 1.00 51.97 195 LEU A N 1
ATOM 1560 C CA . LEU A 1 195 ? -25.177 13.691 3.159 1.00 51.97 195 LEU A CA 1
ATOM 1561 C C . LEU A 1 195 ? -26.689 13.553 3.345 1.00 51.97 195 LEU A C 1
ATOM 1563 O O . LEU A 1 195 ? -27.217 12.481 3.060 1.00 51.97 195 LEU A O 1
ATOM 1567 N N . SER A 1 196 ? -27.424 14.509 3.893 1.00 39.09 196 SER A N 1
ATOM 1568 C CA . SER A 1 196 ? -28.889 14.381 3.937 1.00 39.09 196 SER A CA 1
ATOM 1569 C C . SER A 1 196 ? -29.478 14.544 2.526 1.00 39.09 196 SER A C 1
ATOM 1571 O O . SER A 1 196 ? -30.195 15.502 2.307 1.00 39.09 196 SER A O 1
ATOM 1573 N N . GLU A 1 197 ? -29.173 13.626 1.601 1.00 48.94 197 GLU A N 1
ATOM 1574 C CA . GLU A 1 197 ? -29.223 13.749 0.133 1.00 48.94 197 GLU A CA 1
ATOM 1575 C C . GLU A 1 197 ? -27.918 14.284 -0.469 1.00 48.94 197 GLU A C 1
ATOM 1577 O O . GLU A 1 197 ? -27.529 15.428 -0.262 1.00 48.94 197 GLU A O 1
ATOM 1582 N N . ALA A 1 198 ? -27.257 13.461 -1.278 1.00 36.25 198 ALA A N 1
ATOM 1583 C CA . ALA A 1 198 ? -26.445 13.956 -2.381 1.00 36.25 198 ALA A CA 1
ATOM 1584 C C . ALA A 1 198 ? -26.423 12.888 -3.471 1.00 36.25 198 ALA A C 1
ATOM 1586 O O . ALA A 1 198 ? -25.745 11.868 -3.364 1.00 36.25 198 ALA A O 1
ATOM 1587 N N . THR A 1 199 ? -27.300 13.126 -4.443 1.00 30.56 199 THR A N 1
ATOM 1588 C CA . THR A 1 199 ? -27.127 12.876 -5.877 1.00 30.56 199 THR A CA 1
ATOM 1589 C C . THR A 1 199 ? -26.143 11.773 -6.253 1.00 30.56 199 THR A C 1
ATOM 1591 O O . THR A 1 199 ? -24.935 11.986 -6.325 1.00 30.56 199 THR A O 1
ATOM 1594 N N . LEU A 1 200 ? -26.712 10.616 -6.594 1.00 34.19 200 LEU A N 1
ATOM 1595 C CA . LEU A 1 200 ? -26.156 9.755 -7.632 1.00 34.19 200 LEU A CA 1
ATOM 1596 C C . LEU A 1 200 ? -25.934 10.633 -8.873 1.00 34.19 200 LEU A C 1
ATOM 1598 O O . LEU A 1 200 ? -26.898 11.213 -9.380 1.00 34.19 200 LEU A O 1
ATOM 1602 N N . GLU A 1 201 ? -24.687 10.797 -9.309 1.00 37.44 201 GLU A N 1
ATOM 1603 C CA . GLU A 1 201 ? -24.440 11.319 -10.653 1.00 37.44 201 GLU A CA 1
ATOM 1604 C C . GLU A 1 201 ? -24.986 10.312 -11.689 1.00 37.44 201 GLU A C 1
ATOM 1606 O O . GLU A 1 201 ? -24.986 9.108 -11.407 1.00 37.44 201 GLU A O 1
ATOM 1611 N N . PRO A 1 202 ? -25.543 10.807 -12.812 1.00 37.00 202 PRO A N 1
ATOM 1612 C CA . PRO A 1 202 ? -26.307 10.018 -13.782 1.00 37.00 202 PRO A CA 1
ATOM 1613 C C . PRO A 1 202 ? -25.504 8.931 -14.503 1.00 37.00 202 PRO A C 1
ATOM 1615 O O . PRO A 1 202 ? -24.277 9.101 -14.683 1.00 37.00 202 PRO A O 1
#

Foldseek 3Di:
DAFDWDDDPPDPDIKTKDKFKWKFFWDPDDPDTDFPPDDHGPDPTHTADPPDWDWDWDDDPAKTWIWTDDPFKTKIWMAGPDPDPSNVDIDIDIDGHCVVPARMWMKMKMWIQFDADQQWKWADDQPPDIDIAHDDPVDPPRVFKDKHAFKMWGHDPRDIDIDTDPGIFIWGWDDDDRIIMIMTTDDDHHDPPPPPDDDDDD

Radius of gyration: 18.09 Å; chains: 1; bounding box: 53×39×48 Å

Secondary structure (DSSP, 8-state):
---EEE--TT-SS-EEEEEEEEEEEBPSSSS----SS---BSSSPEEPP-SS-EEEEEE-SSEEEEEEE-SSEEEEEEEE--SSGGGSSEEEEEEE--TT--SEEEEEEEEES---GGGEEEEEETTTEEEEEE--TTS-GGGG-EEESSEEEEE-SS-EEEEE-SS-EEEEEE-STTSEEEEEEE------TTSSS-----

pLDDT: mean 80.63, std 16.61, range [30.56, 97.12]

Sequence (202 aa):
MENMKITSSSLTSELDMQIKFFKYGTKTKGKDKSGAYLFLPDTDAKEIDYNKPEIFIVEGPLISEVIVMLKDVEHHVLLKNSPGFDGAGIEIYNLINIASENNKELVMRFITNITSEKQEFYTDLNGLQMIKRRYIKKLPIQGNVYPVTTMAYFEDNRTRFTFLTSHSVGATCLQPGRREALFLVITLPLELKTLSEATLEP

Organism: NCBI:txid2747483